Protein AF-A0A0L0HE75-F1 (afdb_monomer)

Nearest PDB structures (foldseek):
  8i79-assembly1_I  TM=6.780E-01  e=4.763E-01  Mus musculus
  7e8h-assembly1_C  TM=2.148E-01  e=7.868E+00  Homo sapiens

Structure (mmCIF, N/CA/C/O backbone):
data_AF-A0A0L0HE75-F1
#
_entry.id   AF-A0A0L0HE75-F1
#
loop_
_atom_site.group_PDB
_atom_site.id
_atom_site.type_symbol
_atom_site.label_atom_id
_atom_site.label_alt_id
_atom_site.label_comp_id
_atom_site.label_asym_id
_atom_site.label_entity_id
_atom_site.label_seq_id
_atom_site.pdbx_PDB_ins_code
_atom_site.Cartn_x
_atom_site.Cartn_y
_atom_site.Cartn_z
_atom_site.occupancy
_atom_site.B_iso_or_equiv
_atom_site.auth_seq_id
_atom_site.auth_comp_id
_atom_site.auth_asym_id
_atom_site.auth_atom_id
_atom_site.pdbx_PDB_model_num
ATOM 1 N N . MET A 1 1 ? -47.543 62.801 47.975 1.00 37.91 1 MET A N 1
ATOM 2 C CA . MET A 1 1 ? -48.261 61.656 47.379 1.00 37.91 1 MET A CA 1
ATOM 3 C C . MET A 1 1 ? -47.386 61.111 46.262 1.00 37.91 1 MET A C 1
ATOM 5 O O . MET A 1 1 ? -47.397 61.675 45.182 1.00 37.91 1 MET A O 1
ATOM 9 N N . ASN A 1 2 ? -46.570 60.094 46.552 1.00 33.78 2 ASN A N 1
ATOM 10 C CA . ASN A 1 2 ? -45.716 59.429 45.565 1.00 33.78 2 ASN A CA 1
ATOM 11 C C . ASN A 1 2 ? -46.239 58.004 45.386 1.00 33.78 2 ASN A C 1
ATOM 13 O O . ASN A 1 2 ? -46.179 57.213 46.325 1.00 33.78 2 ASN A O 1
ATOM 17 N N . GLY A 1 3 ? -46.791 57.711 44.209 1.00 35.56 3 GLY A N 1
ATOM 18 C CA . GLY A 1 3 ? -47.158 56.360 43.797 1.00 35.56 3 GLY A CA 1
ATOM 19 C C . GLY A 1 3 ? -45.949 55.675 43.169 1.00 35.56 3 GLY A C 1
ATOM 20 O O . GLY A 1 3 ? -45.408 56.169 42.184 1.00 35.56 3 GLY A O 1
ATOM 21 N N . GLN A 1 4 ? -45.514 54.566 43.762 1.00 37.31 4 GLN A N 1
ATOM 22 C CA . GLN A 1 4 ? -44.529 53.660 43.180 1.00 37.31 4 GLN A CA 1
ATOM 23 C C . GLN A 1 4 ? -45.245 52.679 42.245 1.00 37.31 4 GLN A C 1
ATOM 25 O O . GLN A 1 4 ? -46.175 51.985 42.651 1.00 37.31 4 GLN A O 1
ATOM 30 N N . THR A 1 5 ? -44.804 52.631 40.992 1.00 41.91 5 THR A N 1
ATOM 31 C CA . THR A 1 5 ? -45.139 51.601 40.007 1.00 41.91 5 THR A CA 1
ATOM 32 C C . THR A 1 5 ? -44.320 50.337 40.270 1.00 41.91 5 THR A C 1
ATOM 34 O O . THR A 1 5 ? -43.093 50.385 40.300 1.00 41.91 5 THR A O 1
ATOM 37 N N . ASN A 1 6 ? -45.015 49.210 40.444 1.00 40.53 6 ASN A N 1
ATOM 38 C CA . ASN A 1 6 ? -44.458 47.862 40.369 1.00 40.53 6 ASN A CA 1
ATOM 39 C C . ASN A 1 6 ? -44.261 47.484 38.893 1.00 40.53 6 ASN A C 1
ATOM 41 O O . ASN A 1 6 ? -45.249 47.377 38.169 1.00 40.53 6 ASN A O 1
ATOM 45 N N . GLU A 1 7 ? -43.027 47.214 38.473 1.00 43.31 7 GLU A N 1
ATOM 46 C CA . GLU A 1 7 ? -42.758 46.402 37.283 1.00 43.31 7 GLU A CA 1
ATOM 47 C C . GLU A 1 7 ? -42.247 45.032 37.719 1.00 43.31 7 GLU A C 1
ATOM 49 O O . GLU A 1 7 ? -41.251 44.891 38.432 1.00 43.31 7 GLU A O 1
ATOM 54 N N . ALA A 1 8 ? -43.003 44.024 37.306 1.00 40.91 8 ALA A N 1
ATOM 55 C CA . ALA A 1 8 ? -42.691 42.623 37.448 1.00 40.91 8 ALA A CA 1
ATOM 56 C C . ALA A 1 8 ? -41.906 42.127 36.219 1.00 40.91 8 ALA A C 1
ATOM 58 O O . ALA A 1 8 ? -42.111 42.596 35.106 1.00 40.91 8 ALA A O 1
ATOM 59 N N . GLU A 1 9 ? -41.087 41.100 36.462 1.00 37.41 9 GLU A N 1
ATOM 60 C CA . GLU A 1 9 ? -40.688 40.049 35.513 1.00 37.41 9 GLU A CA 1
ATOM 61 C C . GLU A 1 9 ? -39.736 40.379 34.346 1.00 37.41 9 GLU A C 1
ATOM 63 O O . GLU A 1 9 ? -40.122 40.852 33.283 1.00 37.41 9 GLU A O 1
ATOM 68 N N . LYS A 1 10 ? -38.513 39.841 34.440 1.00 34.06 10 LYS A N 1
ATOM 69 C CA . LYS A 1 10 ? -38.171 38.550 33.802 1.00 34.06 10 LYS A CA 1
ATOM 70 C C . LYS A 1 10 ? -36.769 38.107 34.224 1.00 34.06 10 LYS A C 1
ATOM 72 O O . LYS A 1 10 ? -35.775 38.732 33.867 1.00 34.06 10 LYS A O 1
ATOM 77 N N . LYS A 1 11 ? -36.677 36.998 34.966 1.00 40.28 11 LYS A N 1
ATOM 78 C CA . LYS A 1 11 ? -35.409 36.271 35.124 1.00 40.28 11 LYS A CA 1
ATOM 79 C C . LYS A 1 11 ? -35.091 35.550 33.804 1.00 40.28 11 LYS A C 1
ATOM 81 O O . LYS A 1 11 ? -36.002 34.943 33.236 1.00 40.28 11 LYS A O 1
ATOM 86 N N . PRO A 1 12 ? -33.840 35.589 33.316 1.00 40.75 12 PRO A N 1
ATOM 87 C CA . PRO A 1 12 ? -33.438 34.792 32.170 1.00 40.75 12 PRO A CA 1
ATOM 88 C C . PRO A 1 12 ? -33.564 33.309 32.524 1.00 40.75 12 PRO A C 1
ATOM 90 O O . PRO A 1 12 ? -33.062 32.864 33.553 1.00 40.75 12 PRO A O 1
ATOM 93 N N . GLN A 1 13 ? -34.283 32.570 31.680 1.00 41.78 13 GLN A N 1
ATOM 94 C CA . GLN A 1 13 ? -34.349 31.117 31.737 1.00 41.78 13 GLN A CA 1
ATOM 95 C C . GLN A 1 13 ? -32.937 30.547 31.610 1.00 41.78 13 GLN A C 1
ATOM 97 O O . GLN A 1 13 ? -32.222 30.854 30.655 1.00 41.78 13 GLN A O 1
ATOM 102 N N . ASP A 1 14 ? -32.574 29.699 32.568 1.00 39.34 14 ASP A N 1
ATOM 103 C CA . ASP A 1 14 ? -31.403 28.840 32.512 1.00 39.34 14 ASP A CA 1
ATOM 104 C C . ASP A 1 14 ? -31.400 28.059 31.192 1.00 39.34 14 ASP A C 1
ATOM 106 O O . ASP A 1 14 ? -32.162 27.106 30.993 1.00 39.34 14 ASP A O 1
ATOM 110 N N . MET A 1 15 ? -30.517 28.454 30.272 1.00 43.19 15 MET A N 1
ATOM 111 C CA . MET A 1 15 ? -30.086 27.585 29.188 1.00 43.19 15 MET A CA 1
ATOM 112 C C . MET A 1 15 ? -29.402 26.387 29.845 1.00 43.19 15 MET A C 1
ATOM 114 O O . MET A 1 15 ? -28.251 26.469 30.272 1.00 43.19 15 MET A O 1
ATOM 118 N N . LYS A 1 16 ? -30.132 25.271 29.960 1.00 40.62 16 LYS A N 1
ATOM 119 C CA . LYS A 1 16 ? -29.561 23.969 30.306 1.00 40.62 16 LYS A CA 1
ATOM 120 C C . LYS A 1 16 ? -28.381 23.719 29.373 1.00 40.62 16 LYS A C 1
ATOM 122 O O . LYS A 1 16 ? -28.572 23.432 28.193 1.00 40.62 16 LYS A O 1
ATOM 127 N N . ALA A 1 17 ? -27.171 23.818 29.913 1.00 43.97 17 ALA A N 1
ATOM 128 C CA . ALA A 1 17 ? -25.987 23.287 29.275 1.00 43.97 17 ALA A CA 1
ATOM 129 C C . ALA A 1 17 ? -26.241 21.793 29.049 1.00 43.97 17 ALA A C 1
ATOM 131 O O . ALA A 1 17 ? -26.274 21.008 29.997 1.00 43.97 17 ALA A O 1
ATOM 132 N N . THR A 1 18 ? -26.489 21.405 27.800 1.00 40.41 18 THR A N 1
ATOM 133 C CA . THR A 1 18 ? -26.444 20.009 27.378 1.00 40.41 18 THR A CA 1
ATOM 134 C C . THR A 1 18 ? -25.058 19.492 27.723 1.00 40.41 18 THR A C 1
ATOM 136 O O . THR A 1 18 ? -24.081 19.825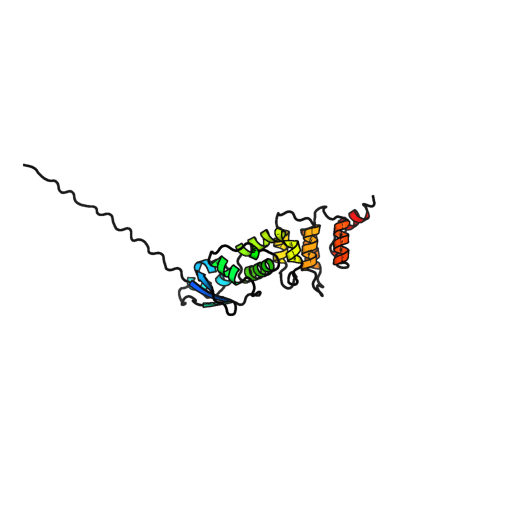 27.052 1.00 40.41 18 THR A O 1
ATOM 139 N N . SER A 1 19 ? -24.958 18.741 28.820 1.00 39.72 19 SER A N 1
ATOM 140 C CA . SER A 1 19 ? -23.730 18.051 29.190 1.00 39.72 19 SER A CA 1
ATOM 141 C C . SER A 1 19 ? -23.293 17.186 28.002 1.00 39.72 19 SER A C 1
ATOM 143 O O . SER A 1 19 ? -24.143 16.511 27.414 1.00 39.72 19 SER A O 1
ATOM 145 N N . PRO A 1 20 ? -22.010 17.210 27.602 1.00 49.81 20 PRO A N 1
ATOM 146 C CA . PRO A 1 20 ? -21.553 16.398 26.487 1.00 49.81 20 PRO A CA 1
ATOM 147 C C . PRO A 1 20 ? -21.804 14.923 26.808 1.00 49.81 20 PRO A C 1
ATOM 149 O O . PRO A 1 20 ? -21.412 14.434 27.869 1.00 49.81 20 PRO A O 1
ATOM 152 N N . VAL A 1 21 ? -22.487 14.227 25.895 1.00 54.19 21 VAL A N 1
ATOM 153 C CA . VAL A 1 21 ? -22.696 12.776 25.976 1.00 54.19 21 VAL A CA 1
ATOM 154 C C . VAL A 1 21 ? -21.324 12.110 26.153 1.00 54.19 21 VAL A C 1
ATOM 156 O O . VAL A 1 21 ? -20.411 12.427 25.384 1.00 54.19 21 VAL A O 1
ATOM 159 N N . PRO A 1 22 ? -21.137 11.216 27.142 1.00 61.09 22 PRO A N 1
ATOM 160 C CA . PRO A 1 22 ? -19.852 10.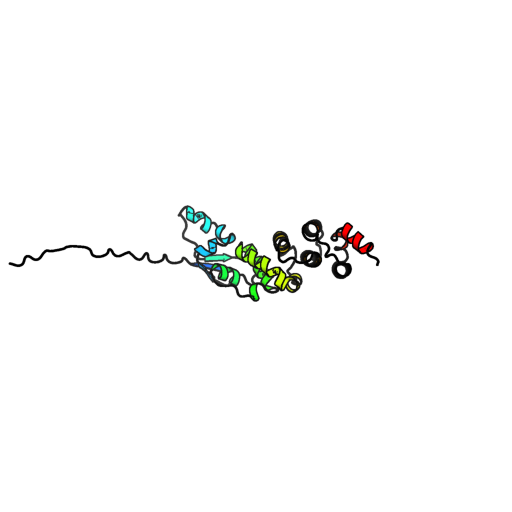569 27.369 1.00 61.09 22 PRO A CA 1
ATOM 161 C C . PRO A 1 22 ? -19.387 9.841 26.109 1.00 61.09 22 PRO A C 1
ATOM 163 O O . PRO A 1 22 ? -20.099 8.985 25.581 1.00 61.09 22 PRO A O 1
ATOM 166 N N . THR A 1 23 ? -18.186 10.163 25.627 1.00 74.06 23 THR A N 1
ATOM 167 C CA . THR A 1 23 ? -17.587 9.467 24.486 1.00 74.06 23 THR A CA 1
ATOM 168 C C . THR A 1 23 ? -17.416 7.996 24.837 1.00 74.06 23 THR A C 1
ATOM 170 O O . THR A 1 23 ? -16.566 7.631 25.650 1.00 74.06 23 THR A O 1
ATOM 173 N N . GLN A 1 24 ? -18.220 7.137 24.219 1.00 83.88 24 GLN A N 1
ATOM 174 C CA . GLN A 1 24 ? -18.099 5.704 24.413 1.00 83.88 24 GLN A CA 1
ATOM 175 C C . GLN A 1 24 ? -16.767 5.208 23.841 1.00 83.88 24 GLN A C 1
ATOM 177 O O . GLN A 1 24 ? -16.489 5.376 22.654 1.00 83.88 24 GLN A O 1
ATOM 182 N N . LEU A 1 25 ? -15.950 4.584 24.689 1.00 87.94 25 LEU A N 1
ATOM 183 C CA . LEU A 1 25 ? -14.676 3.983 24.300 1.00 87.94 25 LEU A CA 1
ATOM 184 C C . LEU A 1 25 ? -14.842 2.478 24.084 1.00 87.94 25 LEU A C 1
ATOM 186 O O . LEU A 1 25 ? -15.445 1.794 24.911 1.00 87.94 25 LEU A O 1
ATOM 190 N N . VAL A 1 26 ? -14.245 1.968 23.011 1.00 89.12 26 VAL A N 1
ATOM 191 C CA . VAL A 1 26 ? -14.129 0.536 22.718 1.00 89.12 26 VAL A CA 1
ATOM 192 C C . VAL A 1 26 ? -12.670 0.131 22.899 1.00 89.12 26 VAL A C 1
ATOM 194 O O . VAL A 1 26 ? -11.758 0.820 22.434 1.00 89.12 26 VAL A O 1
ATOM 197 N N . ARG A 1 27 ? -12.427 -0.973 23.603 1.00 90.31 27 ARG A N 1
ATOM 198 C CA . ARG A 1 27 ? -11.099 -1.572 23.729 1.00 90.31 27 ARG A CA 1
ATOM 199 C C . ARG A 1 27 ? -10.827 -2.421 22.489 1.00 90.31 27 ARG A C 1
ATOM 201 O O . ARG A 1 27 ? -11.529 -3.386 22.245 1.00 90.31 27 ARG A O 1
ATOM 208 N N . ILE A 1 28 ? -9.811 -2.072 21.717 1.00 91.56 28 ILE A N 1
ATOM 209 C CA . ILE A 1 28 ? -9.349 -2.845 20.565 1.00 91.56 28 ILE A CA 1
ATOM 210 C C . ILE A 1 28 ? -8.088 -3.599 20.974 1.00 91.56 28 ILE A C 1
ATOM 212 O O . ILE A 1 28 ? -7.154 -2.994 21.508 1.00 91.56 28 ILE A O 1
ATOM 216 N N . ARG A 1 29 ? -8.060 -4.910 20.740 1.00 90.06 29 ARG A N 1
ATOM 217 C CA . ARG A 1 29 ? -6.936 -5.794 21.054 1.00 90.06 29 ARG A CA 1
ATOM 218 C C . ARG A 1 29 ? -6.289 -6.344 19.782 1.00 90.06 29 ARG A C 1
ATOM 220 O O . ARG A 1 29 ? -6.678 -7.421 19.332 1.00 90.06 29 ARG A O 1
ATOM 227 N N . PRO A 1 30 ? -5.324 -5.628 19.173 1.00 89.75 30 PRO A N 1
ATOM 228 C CA . PRO A 1 30 ? -4.424 -6.237 18.206 1.00 89.75 30 PRO A CA 1
ATOM 229 C C . PRO A 1 30 ? -3.434 -7.151 18.937 1.00 89.75 30 PRO A C 1
ATOM 231 O O . PRO A 1 30 ? -2.563 -6.688 19.681 1.00 89.75 30 PRO A O 1
ATOM 234 N N . TYR A 1 31 ? -3.557 -8.460 18.718 1.00 85.50 31 TYR A N 1
ATOM 235 C CA . TYR A 1 31 ? -2.745 -9.479 19.394 1.00 85.50 31 TYR A CA 1
ATOM 236 C C . TYR A 1 31 ? -2.828 -9.359 20.935 1.00 85.50 31 TYR A C 1
ATOM 238 O O . TYR A 1 31 ? -3.905 -9.498 21.508 1.00 85.50 31 TYR A O 1
ATOM 246 N N . SER A 1 32 ? -1.707 -9.101 21.624 1.00 81.12 32 SER A N 1
ATOM 247 C CA . SER A 1 32 ? -1.613 -9.005 23.089 1.00 81.12 32 SER A CA 1
ATOM 248 C C . SER A 1 32 ? -1.720 -7.579 23.645 1.00 81.12 32 SER A C 1
ATOM 250 O O . SER A 1 32 ? -1.764 -7.398 24.863 1.00 81.12 32 SER A O 1
ATOM 252 N N . THR A 1 33 ? -1.767 -6.557 22.786 1.00 86.19 33 THR A N 1
ATOM 253 C CA . THR A 1 33 ? -1.810 -5.145 23.206 1.00 86.19 33 THR A CA 1
ATOM 254 C C . THR A 1 33 ? -3.243 -4.634 23.162 1.00 86.19 33 THR A C 1
ATOM 256 O O . THR A 1 33 ? -4.015 -5.062 22.315 1.00 86.19 33 THR A O 1
ATOM 259 N N . ALA A 1 34 ? -3.622 -3.715 24.054 1.00 87.75 34 ALA A N 1
ATOM 260 C CA . ALA A 1 34 ? -4.952 -3.112 24.060 1.00 87.75 34 ALA A CA 1
ATOM 261 C C . ALA A 1 34 ? -4.886 -1.590 23.909 1.00 87.75 34 ALA A C 1
ATOM 263 O O . ALA A 1 34 ? -4.163 -0.924 24.646 1.00 87.75 34 ALA A O 1
ATOM 264 N N . VAL A 1 35 ? -5.706 -1.044 23.014 1.00 90.50 35 VAL A N 1
ATOM 265 C CA . VAL A 1 35 ? -5.879 0.398 22.801 1.00 90.50 35 VAL A CA 1
ATOM 266 C C . VAL A 1 35 ? -7.343 0.752 23.007 1.00 90.50 35 VAL A C 1
ATOM 268 O O . VAL A 1 35 ? -8.226 -0.037 22.687 1.00 90.50 35 VAL A O 1
ATOM 271 N N . ARG A 1 36 ? -7.627 1.928 23.564 1.00 90.38 36 ARG A N 1
ATOM 272 C CA . ARG A 1 36 ? -8.997 2.445 23.658 1.00 90.38 36 ARG A CA 1
ATOM 273 C C . ARG A 1 36 ? -9.226 3.442 22.534 1.00 90.38 36 ARG A C 1
ATOM 275 O O . ARG A 1 36 ? -8.456 4.389 22.402 1.00 90.38 36 ARG A O 1
ATOM 282 N N . VAL A 1 37 ? -10.282 3.231 21.758 1.00 91.19 37 VAL A N 1
ATOM 283 C CA . VAL A 1 37 ? -10.650 4.089 20.629 1.00 91.19 37 VAL A CA 1
ATOM 284 C C . VAL A 1 37 ? -12.088 4.575 20.821 1.00 91.19 37 VAL A C 1
ATOM 286 O O . VAL A 1 37 ? -12.95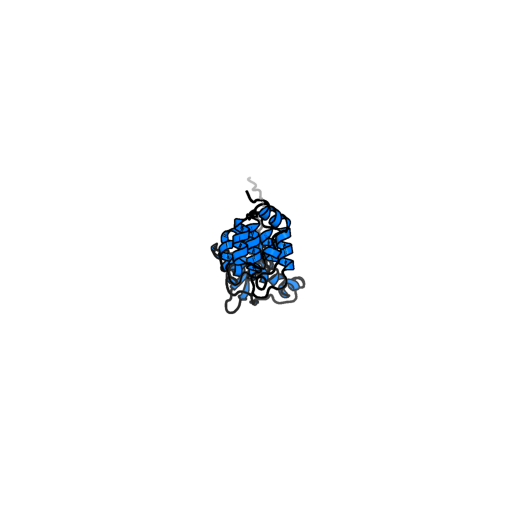4 3.774 21.186 1.00 91.19 37 VAL A O 1
ATOM 289 N N . PRO A 1 38 ? -12.380 5.870 20.608 1.00 89.88 38 PRO A N 1
ATOM 290 C CA . PRO A 1 38 ? -13.752 6.364 20.563 1.00 89.88 38 PRO A CA 1
ATOM 291 C C . PRO A 1 38 ? -14.591 5.605 19.531 1.00 89.88 38 PRO A C 1
ATOM 293 O O . PRO A 1 38 ? -14.205 5.530 18.365 1.00 89.88 38 PRO A O 1
ATOM 296 N N . ARG A 1 39 ? -15.761 5.091 19.932 1.00 86.75 39 ARG A N 1
ATOM 297 C CA . ARG A 1 39 ? -16.670 4.325 19.059 1.00 86.75 39 ARG A CA 1
ATOM 298 C C . ARG A 1 39 ? -16.986 5.077 17.768 1.00 86.75 39 ARG A C 1
ATOM 300 O O . ARG A 1 39 ? -16.808 4.522 16.693 1.00 86.75 39 ARG A O 1
ATOM 307 N N . LYS A 1 40 ? -17.336 6.362 17.882 1.00 86.44 40 LYS A N 1
ATOM 308 C CA . LYS A 1 40 ? -17.611 7.247 16.738 1.00 86.44 40 LYS A CA 1
ATOM 309 C C . LYS A 1 40 ? -16.458 7.299 15.733 1.00 86.44 40 LYS A C 1
ATOM 311 O O . LYS A 1 40 ? -16.676 7.424 14.537 1.00 86.44 40 LYS A O 1
ATOM 316 N N . ASN A 1 41 ? -15.216 7.205 16.198 1.00 91.12 41 ASN A N 1
ATOM 317 C CA . ASN A 1 41 ? -14.081 7.267 15.292 1.00 91.12 41 ASN A CA 1
ATOM 318 C C . ASN A 1 41 ? -13.811 5.929 14.596 1.00 91.12 41 ASN A C 1
ATOM 320 O O . ASN A 1 41 ? -13.251 5.928 13.503 1.00 91.12 41 ASN A O 1
ATOM 324 N N . LEU A 1 42 ? -14.212 4.805 15.199 1.00 89.88 42 LEU A N 1
ATOM 325 C CA . LEU A 1 42 ? -14.123 3.487 14.566 1.00 89.88 42 LEU A CA 1
ATOM 326 C C . LEU A 1 42 ? -15.025 3.395 13.328 1.00 89.88 42 LEU A C 1
ATOM 328 O O . LEU A 1 42 ? -14.690 2.672 12.401 1.00 89.88 42 LEU A O 1
ATOM 332 N N . GLU A 1 43 ? -16.094 4.191 13.245 1.00 87.00 43 GLU A N 1
ATOM 333 C CA . GLU A 1 43 ? -16.954 4.285 12.052 1.00 87.00 43 GLU A CA 1
ATOM 334 C C . GLU A 1 43 ? -16.211 4.794 10.803 1.00 87.00 43 GLU A C 1
ATOM 336 O O . GLU A 1 43 ? -16.672 4.593 9.683 1.00 87.00 43 GLU A O 1
ATOM 341 N N . ARG A 1 44 ? -15.039 5.421 10.963 1.00 89.56 44 ARG A N 1
ATOM 342 C CA . ARG A 1 44 ? -14.180 5.822 9.834 1.00 89.56 44 ARG A CA 1
ATOM 343 C C . ARG A 1 44 ? -13.486 4.634 9.163 1.00 89.56 44 ARG A C 1
ATOM 345 O O . ARG A 1 44 ? -12.950 4.774 8.074 1.00 89.56 44 ARG A O 1
ATOM 352 N N . SER A 1 45 ? -13.484 3.472 9.808 1.00 93.81 45 SER A N 1
ATOM 353 C CA . SER A 1 45 ? -12.913 2.233 9.294 1.00 93.81 45 SER A CA 1
ATOM 354 C C . SER A 1 45 ? -14.022 1.357 8.715 1.00 93.81 45 SER A C 1
ATOM 356 O O . SER A 1 45 ? -14.986 1.009 9.400 1.00 93.81 45 SER A O 1
ATOM 358 N N . GLY A 1 46 ? -13.884 0.969 7.446 1.00 91.56 46 GLY A N 1
ATOM 359 C CA . GLY A 1 46 ? -14.795 0.016 6.806 1.00 91.56 46 GLY A CA 1
ATOM 360 C C . GLY A 1 46 ? -14.859 -1.324 7.547 1.00 91.56 46 GLY A C 1
ATOM 361 O O . GLY A 1 46 ? -15.952 -1.852 7.744 1.00 91.56 46 GLY A O 1
ATOM 362 N N . TYR A 1 47 ? -13.724 -1.795 8.077 1.00 92.06 47 TYR A N 1
ATOM 363 C CA . TYR A 1 47 ? -13.638 -3.022 8.872 1.00 92.06 47 TYR A CA 1
ATOM 364 C C . TYR A 1 47 ? -14.546 -2.977 10.106 1.00 92.06 47 TYR A C 1
ATOM 366 O O . TYR A 1 47 ? -15.326 -3.900 10.341 1.00 92.06 47 TYR A O 1
ATOM 374 N N . PHE A 1 48 ? -14.475 -1.901 10.897 1.00 90.19 48 PHE A N 1
ATOM 375 C CA . PHE A 1 48 ? -15.306 -1.788 12.094 1.00 90.19 48 PHE A CA 1
ATOM 376 C C . PHE A 1 48 ? -16.766 -1.487 11.753 1.00 90.19 48 PHE A C 1
ATOM 378 O O . PHE A 1 48 ? -17.640 -2.018 12.424 1.00 90.19 48 PHE A O 1
ATOM 385 N N . ARG A 1 49 ? -17.058 -0.732 10.683 1.00 87.44 49 ARG A N 1
ATOM 386 C CA . ARG A 1 49 ? -18.444 -0.556 10.205 1.00 87.44 49 ARG A CA 1
ATOM 387 C C . ARG A 1 49 ? -19.107 -1.874 9.807 1.00 87.44 49 ARG A C 1
ATOM 389 O O . ARG A 1 49 ? -20.298 -2.039 10.042 1.00 87.44 49 ARG A O 1
ATOM 396 N N . ALA A 1 50 ? -18.348 -2.785 9.201 1.00 83.00 50 ALA A N 1
ATOM 397 C CA . ALA A 1 50 ? -18.843 -4.087 8.765 1.00 83.00 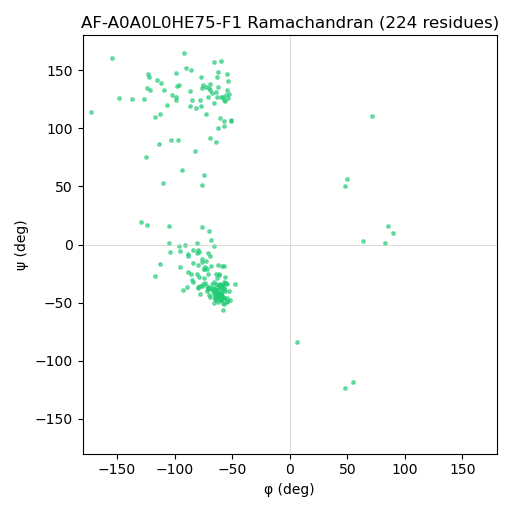50 ALA A CA 1
ATOM 398 C C . ALA A 1 50 ? -19.031 -5.089 9.918 1.00 83.00 50 ALA A C 1
ATOM 400 O O . ALA A 1 50 ? -19.700 -6.106 9.738 1.00 83.00 50 ALA A O 1
ATOM 401 N N . HIS A 1 51 ? -18.461 -4.828 11.101 1.00 81.19 51 HIS A N 1
ATOM 402 C CA . HIS A 1 51 ? -18.735 -5.641 12.285 1.00 81.19 51 HIS A CA 1
ATOM 403 C C . HIS A 1 51 ? -20.211 -5.508 12.673 1.00 81.19 51 HIS A C 1
ATOM 405 O O . HIS A 1 51 ? -20.731 -4.395 12.774 1.00 81.19 51 HIS A O 1
ATOM 411 N N . ALA A 1 52 ? -20.869 -6.653 12.895 1.00 55.00 52 ALA A N 1
ATOM 412 C CA . ALA A 1 52 ? -22.320 -6.775 13.071 1.00 55.00 52 ALA A CA 1
ATOM 413 C C . ALA A 1 52 ? -22.905 -5.753 14.061 1.00 55.00 52 ALA A C 1
ATOM 415 O O . ALA A 1 52 ? -23.972 -5.206 13.817 1.00 55.00 52 ALA A O 1
ATOM 416 N N . ASP A 1 53 ? -22.164 -5.392 15.105 1.00 58.88 53 ASP A N 1
ATOM 417 C CA . ASP A 1 53 ? -22.663 -4.544 16.190 1.00 58.88 53 ASP A CA 1
ATOM 418 C C . ASP A 1 53 ? -22.483 -3.035 15.928 1.00 58.88 53 ASP A C 1
ATOM 420 O O . ASP A 1 53 ? -22.972 -2.204 16.699 1.00 58.88 53 ASP A O 1
ATOM 424 N N . PHE A 1 54 ? -21.773 -2.642 14.864 1.00 61.41 54 PHE A N 1
ATOM 425 C CA . PHE A 1 54 ? -21.861 -1.288 14.296 1.00 61.41 54 PHE A CA 1
ATOM 426 C C . PHE A 1 54 ? -23.025 -1.183 13.305 1.00 61.41 54 PHE A C 1
ATOM 428 O O . PHE A 1 54 ? -23.639 -0.124 13.209 1.00 61.41 54 PHE A O 1
ATOM 435 N N . ALA A 1 55 ? -23.366 -2.282 12.627 1.00 51.88 55 ALA A N 1
ATOM 436 C CA . ALA A 1 55 ? -24.480 -2.346 11.686 1.00 51.88 55 ALA A CA 1
ATOM 437 C C . ALA A 1 55 ? -25.854 -2.506 12.378 1.00 51.88 55 ALA A C 1
ATOM 439 O O . ALA A 1 55 ? -26.826 -1.895 11.947 1.00 51.88 55 ALA A O 1
ATOM 440 N N . GLN A 1 56 ? -25.940 -3.277 13.470 1.00 48.00 56 GLN A N 1
ATOM 441 C CA . GLN A 1 56 ? -27.195 -3.654 14.144 1.00 48.00 56 GLN A CA 1
ATOM 442 C C . GLN A 1 56 ? -27.671 -2.669 15.221 1.00 48.00 56 GLN A C 1
ATOM 444 O O . GLN A 1 56 ? -28.807 -2.764 15.678 1.00 48.00 56 GLN A O 1
ATOM 449 N N . GLN A 1 57 ? -26.866 -1.678 15.619 1.00 52.00 57 GLN A N 1
ATOM 450 C CA . GLN A 1 57 ? -27.339 -0.651 16.560 1.00 52.00 57 GLN A CA 1
ATOM 451 C C . GLN A 1 57 ? -28.368 0.318 15.950 1.00 52.00 57 GLN A C 1
ATOM 453 O O . GLN A 1 57 ? -28.966 1.093 16.693 1.00 52.00 57 GLN A O 1
ATOM 458 N N . ALA A 1 58 ? -28.612 0.246 14.636 1.00 51.25 58 ALA A N 1
ATOM 459 C CA . ALA A 1 58 ? -29.774 0.872 14.012 1.00 51.25 58 ALA A CA 1
ATOM 460 C C . ALA A 1 58 ? -31.106 0.274 14.521 1.00 51.25 58 ALA A C 1
ATOM 462 O O . ALA A 1 58 ? -32.087 1.007 14.609 1.00 51.25 58 ALA A O 1
ATOM 463 N N . ASP A 1 59 ? -31.111 -1.001 14.936 1.00 47.84 59 ASP A N 1
ATOM 464 C CA . ASP A 1 59 ? -32.311 -1.751 15.346 1.00 47.84 59 ASP A CA 1
ATOM 465 C C . ASP A 1 59 ? -32.444 -1.942 16.875 1.00 47.84 59 ASP A C 1
ATOM 467 O O . ASP A 1 59 ? -33.413 -2.520 17.355 1.00 47.84 59 ASP A O 1
ATOM 471 N N . GLY A 1 60 ? -31.512 -1.405 17.675 1.00 51.19 60 GLY A N 1
ATOM 472 C CA . GLY A 1 60 ? -31.727 -1.146 19.109 1.00 51.19 60 GLY A CA 1
ATOM 473 C C . GLY A 1 60 ? -31.543 -2.297 20.116 1.00 51.19 60 GLY A C 1
ATOM 474 O O . GLY A 1 60 ? -31.708 -2.047 21.309 1.00 51.19 60 GLY A O 1
ATOM 475 N N . GLU A 1 61 ? -31.165 -3.517 19.716 1.00 51.19 61 GLU A N 1
ATOM 476 C CA . GLU A 1 61 ? -31.298 -4.690 20.611 1.00 51.19 61 GLU A CA 1
ATOM 477 C C . GLU A 1 61 ? -30.024 -5.238 21.290 1.00 51.19 61 GLU A C 1
ATOM 479 O O . GLU A 1 61 ? -30.145 -6.095 22.166 1.00 51.19 61 GLU A O 1
ATOM 484 N N . GLN A 1 62 ? -28.808 -4.758 20.992 1.00 53.50 62 GLN A N 1
ATOM 485 C CA . GLN A 1 62 ? -27.589 -5.330 21.602 1.00 53.50 62 GLN A CA 1
ATOM 486 C C . GLN A 1 62 ? -26.796 -4.379 22.515 1.00 53.50 62 GLN A C 1
ATOM 488 O O . GLN A 1 62 ? -26.640 -3.190 22.207 1.00 53.50 62 GLN A O 1
ATOM 493 N N . PRO A 1 63 ? -26.243 -4.890 23.643 1.00 58.22 63 PRO A N 1
ATOM 494 C CA . PRO A 1 63 ? -25.346 -4.119 24.488 1.00 58.22 63 PRO A CA 1
ATOM 495 C C . PRO A 1 63 ? -24.095 -3.752 23.683 1.00 58.22 63 PRO A C 1
ATOM 497 O O . PRO A 1 63 ? -23.525 -4.596 22.993 1.00 58.22 63 PRO A O 1
ATOM 500 N N . PRO A 1 64 ? -23.625 -2.502 23.765 1.00 66.31 64 PRO A N 1
ATOM 501 C CA . PRO A 1 64 ? -22.573 -2.058 22.877 1.00 66.31 64 PRO A CA 1
ATOM 502 C C . PRO A 1 64 ? -21.245 -2.739 23.216 1.00 66.31 64 PRO A C 1
ATOM 504 O O . PRO A 1 64 ? -20.844 -2.783 24.387 1.00 66.31 64 PRO A O 1
ATOM 507 N N . ILE A 1 65 ? -20.542 -3.223 22.184 1.00 69.31 65 ILE A N 1
ATOM 508 C CA . ILE A 1 65 ? -19.239 -3.870 22.347 1.00 69.31 65 ILE A CA 1
ATOM 509 C C . ILE A 1 65 ? -18.291 -2.958 23.128 1.00 69.31 65 ILE A C 1
ATOM 511 O O . ILE A 1 65 ? -18.022 -1.815 22.750 1.00 69.31 65 ILE A O 1
ATOM 515 N N . LYS A 1 66 ? -17.733 -3.508 24.208 1.00 80.75 66 LYS A N 1
ATOM 516 C CA . LYS A 1 66 ? -16.667 -2.873 24.990 1.00 80.75 66 LYS A CA 1
ATOM 517 C C . LYS A 1 66 ? -15.278 -3.341 24.572 1.00 80.75 66 LYS A C 1
ATOM 519 O O . LYS A 1 66 ? -14.310 -2.658 24.897 1.00 80.75 66 LYS A O 1
ATOM 524 N N . ASP A 1 67 ? -15.176 -4.480 23.887 1.00 86.38 67 ASP A N 1
ATOM 525 C CA . ASP A 1 67 ? -13.908 -5.125 23.565 1.00 86.38 67 ASP A CA 1
ATOM 526 C C . ASP A 1 67 ? -13.955 -5.885 22.222 1.00 86.38 67 ASP A C 1
ATOM 528 O O . ASP A 1 67 ? -14.833 -6.721 22.029 1.00 86.38 67 ASP A O 1
ATOM 532 N N . ILE A 1 68 ? -13.023 -5.596 21.309 1.00 88.12 68 ILE A N 1
ATOM 533 C CA . ILE A 1 68 ? -12.892 -6.227 19.985 1.00 88.12 68 ILE A CA 1
ATOM 534 C C . ILE A 1 68 ? -11.465 -6.745 19.823 1.00 88.12 68 ILE A C 1
ATOM 536 O O . ILE A 1 68 ? -10.504 -5.979 19.923 1.00 88.12 68 ILE A O 1
ATOM 540 N N . GLU A 1 69 ? -11.318 -8.029 19.509 1.00 89.88 69 GLU A N 1
ATOM 541 C CA . GLU A 1 69 ? -10.040 -8.598 19.080 1.00 89.88 69 GLU A CA 1
ATOM 542 C C . GLU A 1 69 ? -9.876 -8.432 17.566 1.00 89.88 69 GLU A C 1
ATOM 544 O O . GLU A 1 69 ? -10.781 -8.751 16.796 1.00 89.88 69 GLU A O 1
ATOM 549 N N . VAL A 1 70 ? -8.712 -7.944 17.136 1.00 90.62 70 VAL A N 1
ATOM 550 C CA . VAL A 1 70 ? -8.362 -7.817 15.715 1.00 90.62 70 VAL A CA 1
ATOM 551 C C . VAL A 1 70 ? -7.069 -8.568 15.427 1.00 90.62 70 VAL A C 1
ATOM 553 O O . VAL A 1 70 ? -6.162 -8.617 16.262 1.00 90.62 70 VAL A O 1
ATOM 556 N N . LYS A 1 71 ? -6.967 -9.137 14.222 1.00 91.75 71 LYS A N 1
ATOM 557 C CA . LYS A 1 71 ? -5.787 -9.886 13.761 1.00 91.75 71 LYS A CA 1
ATOM 558 C C . LYS A 1 71 ? -5.281 -9.291 12.447 1.00 91.75 71 LYS A C 1
ATOM 560 O O . LYS A 1 71 ? -5.541 -9.862 11.389 1.00 91.75 71 LYS A O 1
ATOM 565 N N . PRO A 1 72 ? -4.605 -8.130 12.506 1.00 91.50 72 PRO A N 1
ATOM 566 C CA . PRO A 1 72 ? -4.028 -7.518 11.321 1.00 91.50 72 PRO A CA 1
ATOM 567 C C . PRO A 1 72 ? -2.999 -8.443 10.653 1.00 91.50 72 PRO A C 1
ATOM 569 O O . PRO A 1 72 ? -2.436 -9.332 11.303 1.00 91.50 72 PRO A O 1
ATOM 572 N N . PRO A 1 73 ? -2.716 -8.237 9.359 1.00 89.31 73 PRO A N 1
ATOM 573 C CA . PRO A 1 73 ? -1.723 -9.014 8.623 1.00 89.31 73 PRO A CA 1
ATOM 574 C C . PRO A 1 73 ? -0.275 -8.616 8.960 1.00 89.31 73 PRO A C 1
ATOM 576 O O . PRO A 1 73 ? 0.659 -9.321 8.565 1.00 89.31 73 PRO A O 1
ATOM 579 N N . ASP A 1 74 ? -0.083 -7.483 9.642 1.00 87.81 74 ASP A N 1
ATOM 580 C CA . ASP A 1 74 ? 1.213 -6.966 10.064 1.00 87.81 74 ASP A CA 1
ATOM 581 C C . ASP A 1 74 ? 1.146 -6.442 11.505 1.00 87.81 74 ASP A C 1
ATOM 583 O O . ASP A 1 74 ? 0.318 -5.590 11.838 1.00 87.81 74 ASP A O 1
ATOM 587 N N . SER A 1 75 ? 2.021 -6.943 12.376 1.00 88.62 75 SER A N 1
ATOM 588 C CA . SER A 1 75 ? 2.075 -6.490 13.767 1.00 88.62 75 SER A CA 1
ATOM 589 C C . SER A 1 75 ? 2.716 -5.114 13.913 1.00 88.62 75 SER A C 1
ATOM 591 O O . SER A 1 75 ? 2.461 -4.414 14.898 1.00 88.62 75 SER A O 1
ATOM 593 N N . LEU A 1 76 ? 3.511 -4.690 12.931 1.00 89.69 76 LEU A N 1
ATOM 594 C CA . LEU A 1 76 ? 4.108 -3.368 12.917 1.00 89.69 76 LEU A CA 1
ATOM 595 C C . LEU A 1 76 ? 3.055 -2.323 12.548 1.00 89.69 76 LEU A C 1
ATOM 597 O O . LEU A 1 76 ? 2.261 -2.492 11.633 1.00 89.69 76 LEU A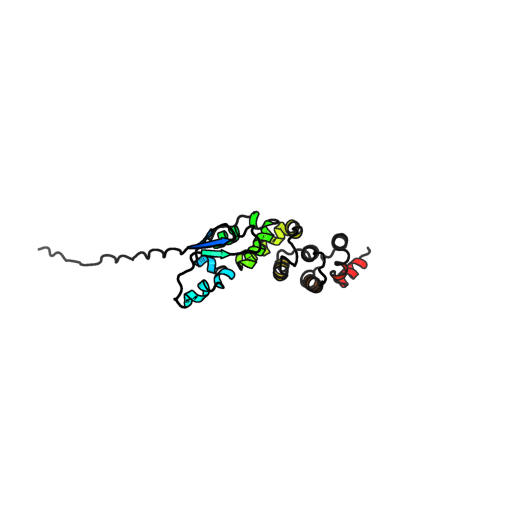 O 1
ATOM 601 N N . ARG A 1 77 ? 3.063 -1.198 13.261 1.00 93.31 77 ARG A N 1
ATOM 602 C CA . ARG A 1 77 ? 2.263 0.006 12.974 1.00 93.31 77 ARG A CA 1
ATOM 603 C C . ARG A 1 77 ? 0.731 -0.114 13.048 1.00 93.31 77 ARG A C 1
ATOM 605 O O . ARG A 1 77 ? 0.039 0.885 12.857 1.00 93.31 77 ARG A O 1
ATOM 612 N N . VAL A 1 78 ? 0.165 -1.269 13.419 1.00 94.75 78 VAL A N 1
ATOM 613 C CA . VAL A 1 78 ? -1.286 -1.369 13.702 1.00 94.75 78 VAL A CA 1
ATOM 614 C C . VAL A 1 78 ? -1.707 -0.384 14.797 1.00 94.75 78 VAL A C 1
ATOM 616 O O . VAL A 1 78 ? -2.763 0.240 14.707 1.00 94.75 78 VAL A O 1
ATOM 619 N N . LEU A 1 79 ? -0.866 -0.203 15.820 1.00 94.19 79 LEU A N 1
ATOM 620 C CA . LEU A 1 79 ? -1.147 0.726 16.912 1.00 94.19 79 LEU A CA 1
ATOM 621 C C . LEU A 1 79 ? -1.207 2.176 16.423 1.00 94.19 79 LEU A C 1
ATOM 623 O O . LEU A 1 79 ? -2.038 2.927 16.921 1.00 94.19 79 LEU A O 1
ATOM 627 N N . ASP A 1 80 ? -0.404 2.556 15.428 1.00 95.81 80 ASP A N 1
ATOM 628 C CA . ASP A 1 80 ? -0.458 3.895 14.832 1.00 95.81 80 ASP A CA 1
ATOM 629 C C . ASP A 1 80 ? -1.724 4.087 13.998 1.00 95.81 80 ASP A C 1
ATOM 631 O O . ASP A 1 80 ? -2.357 5.136 14.088 1.00 95.81 80 ASP A O 1
ATOM 635 N N . CYS A 1 81 ? -2.164 3.060 13.262 1.00 95.56 81 CYS A N 1
ATOM 636 C CA . CYS A 1 81 ? -3.450 3.094 12.557 1.00 95.56 81 CYS A CA 1
ATOM 637 C C . CYS A 1 81 ? -4.620 3.286 13.539 1.00 95.56 81 CYS A C 1
ATOM 639 O O . CYS A 1 81 ? -5.509 4.108 13.312 1.00 95.56 81 CYS A O 1
ATOM 641 N N . LEU A 1 82 ? -4.603 2.575 14.671 1.00 94.31 82 LEU A N 1
ATOM 642 C CA . LEU A 1 82 ? -5.611 2.727 15.725 1.00 94.31 82 LEU A CA 1
ATOM 643 C C . LEU A 1 82 ? -5.503 4.082 16.439 1.00 94.31 82 LEU A C 1
ATOM 645 O O . LEU A 1 82 ? -6.525 4.692 16.751 1.00 94.31 82 LEU A O 1
ATOM 649 N N . ALA A 1 83 ? -4.291 4.589 16.667 1.00 93.50 83 ALA A N 1
ATOM 650 C CA . ALA A 1 83 ? -4.073 5.919 17.228 1.00 93.50 83 ALA A CA 1
ATOM 651 C C . ALA A 1 83 ? -4.593 7.018 16.288 1.00 93.50 83 ALA A C 1
ATOM 653 O O . ALA A 1 83 ? -5.206 7.982 16.750 1.00 93.50 83 ALA A O 1
ATOM 654 N N . TYR A 1 84 ? -4.424 6.851 14.975 1.00 95.19 84 TYR A N 1
ATOM 655 C CA . TYR A 1 84 ? -4.995 7.748 13.975 1.00 95.19 84 TYR A CA 1
ATOM 656 C C . TYR A 1 84 ? -6.525 7.762 14.025 1.00 95.19 84 TYR A C 1
ATOM 658 O O . TYR A 1 84 ? -7.131 8.837 14.013 1.00 95.19 84 TYR A O 1
ATOM 666 N N . LEU A 1 85 ? -7.165 6.594 14.163 1.00 92.81 85 LEU A N 1
ATOM 667 C CA . LEU A 1 85 ? -8.607 6.534 14.413 1.00 92.81 85 LEU A CA 1
ATOM 668 C C . LEU A 1 85 ? -8.958 7.264 15.714 1.00 92.81 85 LEU A C 1
ATOM 670 O O . LEU A 1 85 ? -9.888 8.056 15.728 1.00 92.81 85 LEU A O 1
ATOM 674 N N . SER A 1 86 ? -8.172 7.141 16.781 1.00 90.62 86 SER A N 1
ATOM 675 C CA . SER A 1 86 ? -8.364 7.930 18.010 1.00 90.62 86 SER A CA 1
ATOM 676 C C . SER A 1 86 ? -8.137 9.447 17.859 1.00 90.62 86 SER A C 1
ATOM 678 O O . SER A 1 86 ? -8.344 10.183 18.820 1.00 90.62 86 SER A O 1
ATOM 680 N N . GLY A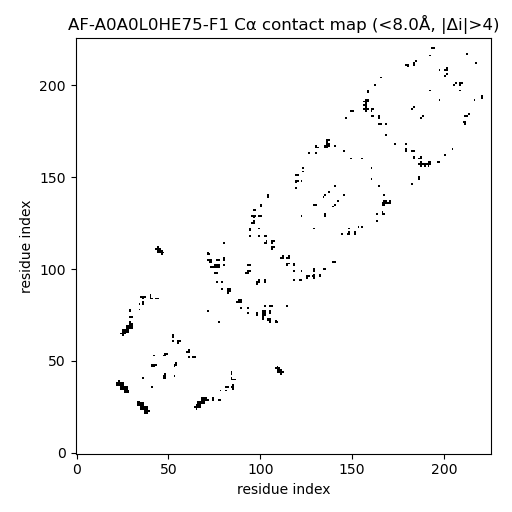 1 87 ? -7.773 9.940 16.670 1.00 89.75 87 GLY A N 1
ATOM 681 C CA . GLY A 1 87 ? -7.578 11.363 16.382 1.00 89.75 87 GLY A CA 1
ATOM 682 C C . GLY A 1 87 ? -6.155 11.862 16.639 1.00 89.75 87 GL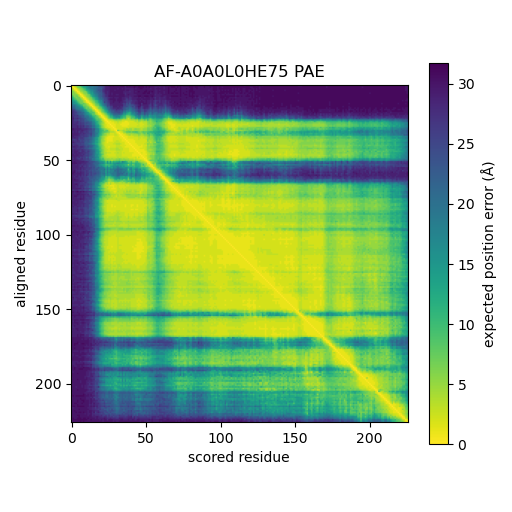Y A C 1
ATOM 683 O O . GLY A 1 87 ? -5.914 13.069 16.603 1.00 89.75 87 GLY A O 1
ATOM 684 N N . HIS A 1 88 ? -5.202 10.963 16.894 1.00 93.00 88 HIS A N 1
ATOM 685 C CA . HIS A 1 88 ? -3.800 11.339 17.032 1.00 93.00 88 HIS A CA 1
ATOM 686 C C . HIS A 1 88 ? -3.165 11.599 15.665 1.00 93.00 88 HIS A C 1
ATOM 688 O O . HIS A 1 88 ? -3.452 10.925 14.675 1.00 93.00 88 HIS A O 1
ATOM 694 N N . LYS A 1 89 ? -2.260 12.579 15.619 1.00 93.38 89 LYS A N 1
ATOM 695 C CA . LYS A 1 89 ? -1.435 12.817 14.434 1.00 93.38 89 LYS A CA 1
ATOM 696 C C . LYS A 1 89 ? -0.448 11.669 14.261 1.00 93.38 89 LYS A C 1
ATOM 698 O O . LYS A 1 89 ? 0.167 11.234 15.233 1.00 93.38 89 LYS A O 1
ATOM 703 N N . LEU A 1 90 ? -0.276 11.231 13.018 1.00 94.69 90 LEU A N 1
ATOM 704 C CA . LEU A 1 90 ? 0.726 10.231 12.686 1.00 94.69 90 LEU A CA 1
ATOM 705 C C . LEU A 1 90 ? 2.127 10.853 12.653 1.00 94.69 90 LEU A C 1
ATOM 707 O O . LEU A 1 90 ? 2.307 11.915 12.049 1.00 94.69 90 LEU A O 1
ATOM 711 N N . PRO A 1 91 ? 3.125 10.202 13.266 1.00 93.62 91 PRO A N 1
ATOM 712 C CA . PRO A 1 91 ? 4.525 10.555 13.074 1.00 93.62 91 PRO A CA 1
ATOM 713 C C . PRO A 1 91 ? 4.976 10.368 11.618 1.00 93.62 91 PRO A C 1
ATOM 715 O O . PRO A 1 91 ? 4.536 9.431 10.952 1.00 93.62 91 PRO A O 1
ATOM 718 N N . ALA A 1 92 ? 5.918 11.196 11.154 1.00 90.06 92 ALA A N 1
ATOM 719 C CA . ALA A 1 92 ? 6.455 11.128 9.788 1.00 90.06 92 ALA A CA 1
ATOM 720 C C . ALA A 1 92 ? 7.031 9.744 9.434 1.00 90.06 92 ALA A C 1
ATOM 722 O O . ALA A 1 92 ? 6.722 9.206 8.371 1.00 90.06 92 ALA A O 1
ATOM 723 N N . TYR A 1 93 ? 7.736 9.114 10.385 1.00 92.69 93 TYR A N 1
ATOM 724 C CA . TYR A 1 93 ? 8.373 7.805 10.200 1.00 92.69 93 TYR A CA 1
ATOM 725 C C . TYR A 1 93 ? 7.403 6.685 9.788 1.00 92.69 93 TYR A C 1
ATOM 727 O O . TYR A 1 93 ? 7.844 5.641 9.308 1.00 92.69 93 TYR A O 1
ATOM 735 N N . CYS A 1 94 ? 6.087 6.855 9.992 1.00 94.56 94 CYS A N 1
ATOM 736 C CA . CYS A 1 94 ? 5.080 5.869 9.591 1.00 94.56 94 CYS A CA 1
ATOM 737 C C . CYS A 1 94 ? 5.074 5.638 8.074 1.00 94.56 94 CYS A C 1
ATOM 739 O O . CYS A 1 94 ? 4.717 4.555 7.622 1.00 94.56 94 CYS A O 1
ATOM 741 N N . PHE A 1 95 ? 5.503 6.628 7.295 1.00 93.31 95 PHE A N 1
ATOM 742 C CA . PHE A 1 95 ? 5.465 6.605 5.836 1.00 93.31 95 PHE A CA 1
ATOM 743 C C . PHE A 1 95 ? 6.840 6.371 5.198 1.00 93.31 95 PHE A C 1
ATOM 745 O O . PHE A 1 95 ? 7.003 6.591 4.001 1.00 93.31 95 PHE A O 1
ATOM 752 N N . GLU A 1 96 ? 7.815 5.902 5.979 1.00 90.62 96 GLU A N 1
ATOM 753 C CA . GLU A 1 96 ? 9.198 5.693 5.546 1.00 90.62 96 GLU A CA 1
ATOM 754 C C . GLU A 1 96 ? 9.548 4.196 5.495 1.00 90.62 96 GLU A C 1
ATOM 756 O O . GLU A 1 96 ? 9.190 3.419 6.387 1.00 90.62 96 GLU A O 1
ATOM 761 N N . GLY A 1 97 ? 10.275 3.779 4.454 1.00 86.06 97 GLY A N 1
ATOM 762 C CA . GLY A 1 97 ? 10.862 2.439 4.331 1.00 86.06 97 GLY A CA 1
ATOM 763 C C . GLY A 1 97 ? 9.904 1.275 4.637 1.00 86.06 97 GLY A C 1
ATOM 764 O O . GLY A 1 97 ? 8.860 1.111 4.010 1.00 86.06 97 GLY A O 1
ATOM 765 N N . SER A 1 98 ? 10.270 0.419 5.598 1.00 87.81 98 SER A N 1
ATOM 766 C CA . SER A 1 98 ? 9.454 -0.739 6.001 1.00 87.81 98 SER A CA 1
ATOM 767 C C . SER A 1 98 ? 8.186 -0.374 6.779 1.00 87.81 98 SER A C 1
ATOM 769 O O . SER A 1 98 ? 7.236 -1.164 6.796 1.00 87.81 98 SER A O 1
ATOM 771 N N . ASN A 1 99 ? 8.128 0.813 7.386 1.00 93.69 99 ASN A N 1
ATOM 772 C CA . ASN A 1 99 ? 6.924 1.273 8.075 1.00 93.69 99 ASN A CA 1
ATOM 773 C C . ASN A 1 99 ? 5.817 1.585 7.073 1.00 93.69 99 ASN A C 1
ATOM 775 O O . ASN A 1 99 ? 4.671 1.228 7.333 1.00 93.69 99 ASN A O 1
ATOM 779 N N . TRP A 1 100 ? 6.169 2.140 5.907 1.00 94.81 100 TRP A N 1
ATOM 780 C CA . TRP A 1 100 ? 5.217 2.410 4.830 1.00 94.81 100 TRP A CA 1
ATOM 781 C C . TRP A 1 100 ? 4.440 1.150 4.432 1.00 94.81 100 TRP A C 1
ATOM 783 O O . TRP A 1 100 ? 3.213 1.162 4.363 1.00 94.81 100 TRP A O 1
ATOM 793 N N . MET A 1 101 ? 5.149 0.028 4.264 1.00 93.50 101 MET A N 1
ATOM 794 C CA . MET A 1 101 ? 4.545 -1.272 3.948 1.00 93.50 101 MET A CA 1
ATOM 795 C C . MET A 1 101 ? 3.552 -1.726 5.017 1.00 93.50 101 MET A C 1
ATOM 797 O O . MET A 1 101 ? 2.457 -2.194 4.706 1.00 93.50 101 MET A O 1
ATOM 801 N N . SER A 1 102 ? 3.949 -1.586 6.280 1.00 94.56 102 SER A N 1
ATOM 802 C CA . SER A 1 102 ? 3.135 -1.992 7.427 1.00 94.56 102 SER A CA 1
ATOM 803 C C . SER A 1 102 ? 1.885 -1.114 7.546 1.00 94.56 102 SER A C 1
ATOM 805 O O . SER A 1 102 ? 0.790 -1.618 7.793 1.00 94.56 102 SER A O 1
ATOM 807 N N . MET A 1 103 ? 2.034 0.194 7.305 1.00 96.81 103 MET A N 1
ATOM 808 C CA . MET A 1 103 ? 0.935 1.156 7.258 1.00 96.81 103 MET A CA 1
ATOM 809 C C . MET A 1 103 ? -0.047 0.834 6.137 1.00 96.81 103 MET A C 1
ATOM 811 O O . MET A 1 103 ? -1.237 0.744 6.416 1.00 96.81 103 MET A O 1
ATOM 815 N N . LEU A 1 104 ? 0.427 0.597 4.908 1.00 97.00 104 LEU A N 1
ATOM 816 C CA . LEU A 1 104 ? -0.439 0.252 3.779 1.00 97.00 104 LEU A CA 1
ATOM 817 C C . LEU A 1 104 ? -1.279 -0.992 4.093 1.00 97.00 104 LEU A C 1
ATOM 819 O O . LEU A 1 104 ? -2.499 -0.959 3.967 1.00 97.00 104 LEU A O 1
ATOM 823 N N . ARG A 1 105 ? -0.636 -2.076 4.544 1.00 95.69 105 ARG A N 1
ATOM 824 C CA . ARG A 1 105 ? -1.303 -3.364 4.801 1.00 95.69 105 ARG A CA 1
ATOM 825 C C . ARG A 1 105 ? -2.313 -3.284 5.941 1.00 95.69 105 ARG A C 1
ATOM 827 O O . ARG A 1 1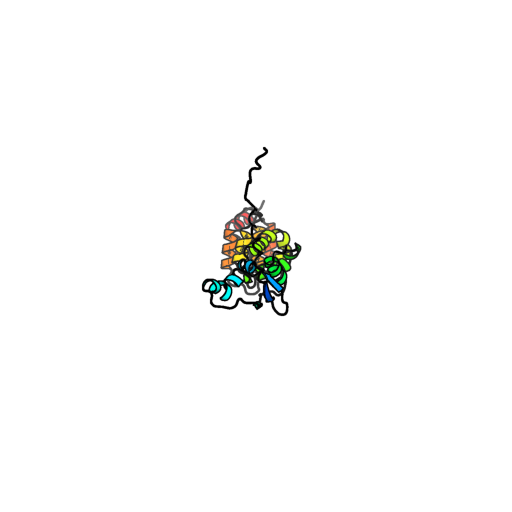05 ? -3.381 -3.883 5.861 1.00 95.69 105 ARG A O 1
ATOM 834 N N . ASN A 1 106 ? -1.986 -2.555 7.005 1.00 96.44 106 ASN A N 1
ATOM 835 C CA . ASN A 1 106 ? -2.898 -2.391 8.132 1.00 96.44 106 ASN A CA 1
ATOM 836 C C . ASN A 1 106 ? -4.025 -1.400 7.832 1.00 96.44 106 ASN A C 1
ATOM 838 O O . ASN A 1 106 ? -5.149 -1.633 8.271 1.00 96.44 106 ASN A O 1
ATOM 842 N N . ALA A 1 107 ? -3.761 -0.339 7.068 1.00 97.25 107 ALA A N 1
ATOM 843 C CA . ALA A 1 107 ? -4.794 0.577 6.594 1.00 97.25 107 ALA A CA 1
ATOM 844 C C . ALA A 1 107 ? -5.763 -0.116 5.628 1.00 97.25 107 ALA A C 1
ATOM 846 O O . ALA A 1 107 ? -6.960 0.135 5.720 1.00 97.25 107 ALA A O 1
ATOM 847 N N . ASP A 1 108 ? -5.272 -1.013 4.768 1.00 96.94 108 ASP A N 1
ATOM 848 C CA . ASP A 1 108 ? -6.103 -1.838 3.885 1.00 96.94 108 ASP A CA 1
ATOM 849 C C . ASP A 1 108 ? -6.961 -2.824 4.688 1.00 96.94 108 ASP A C 1
ATOM 851 O O . ASP A 1 108 ? -8.184 -2.826 4.572 1.00 96.94 108 ASP A O 1
ATOM 855 N N . TYR A 1 109 ? -6.346 -3.574 5.610 1.00 95.88 109 TYR A N 1
ATOM 856 C CA . TYR A 1 109 ? -7.063 -4.500 6.494 1.00 95.88 109 TYR A CA 1
ATOM 857 C C . TYR A 1 109 ? -8.156 -3.809 7.319 1.00 95.88 109 TYR A C 1
ATOM 859 O O . TYR A 1 109 ? -9.277 -4.308 7.420 1.00 95.88 109 TYR A O 1
ATOM 867 N N . LEU A 1 110 ? -7.837 -2.655 7.913 1.00 95.56 110 LEU A N 1
ATOM 868 C CA . LEU A 1 110 ? -8.792 -1.855 8.678 1.00 95.56 110 LEU A CA 1
ATOM 869 C C . LEU A 1 110 ? -9.716 -1.025 7.771 1.00 95.56 110 LEU A C 1
ATOM 871 O O . LEU A 1 110 ? -10.645 -0.403 8.282 1.00 95.56 110 LEU A O 1
ATOM 875 N N . GLN A 1 111 ? -9.498 -1.004 6.456 1.00 95.62 111 GLN A N 1
ATOM 876 C CA . GLN A 1 111 ? -10.242 -0.206 5.478 1.00 95.62 111 GLN A CA 1
ATOM 877 C C . GLN A 1 111 ? -10.355 1.273 5.894 1.00 95.62 111 GLN A C 1
ATOM 879 O O . GLN A 1 111 ? -11.456 1.798 6.080 1.00 95.62 111 GLN A O 1
ATOM 884 N N . ILE A 1 112 ? -9.210 1.919 6.130 1.00 96.62 112 ILE A N 1
ATOM 885 C CA . ILE A 1 112 ? -9.112 3.340 6.498 1.00 96.62 112 ILE A CA 1
ATOM 886 C C . ILE A 1 112 ? -8.664 4.131 5.262 1.00 96.62 112 ILE A C 1
ATOM 888 O O . ILE A 1 112 ? -7.465 4.309 5.023 1.00 96.62 112 ILE A O 1
ATOM 892 N N . ASP A 1 113 ? -9.630 4.601 4.475 1.00 95.69 113 ASP A N 1
ATOM 893 C CA . ASP A 1 113 ? -9.400 5.213 3.157 1.00 95.69 113 ASP A CA 1
ATOM 894 C C . ASP A 1 113 ? -8.482 6.443 3.207 1.00 95.69 113 ASP A C 1
ATOM 896 O O . ASP A 1 113 ? -7.660 6.651 2.305 1.00 95.69 113 ASP A O 1
ATOM 900 N N . GLU A 1 114 ? -8.566 7.254 4.267 1.00 95.69 114 GLU A N 1
ATOM 901 C CA . GLU A 1 114 ? -7.693 8.422 4.403 1.00 95.69 114 GLU A CA 1
ATOM 902 C C . GLU A 1 114 ? -6.231 8.005 4.599 1.00 95.69 114 GLU A C 1
ATOM 904 O O . GLU A 1 114 ? -5.336 8.614 4.014 1.00 95.69 114 GLU A O 1
ATOM 909 N N . LEU A 1 115 ? -5.974 6.933 5.359 1.00 96.88 115 LEU A N 1
ATOM 910 C CA . LEU A 1 115 ? -4.618 6.411 5.548 1.00 96.88 115 LEU A CA 1
ATOM 911 C C . LEU A 1 115 ? -4.074 5.751 4.289 1.00 96.88 115 LEU A C 1
ATOM 913 O O . LEU A 1 115 ? -2.898 5.939 3.978 1.00 96.88 115 LEU A O 1
ATOM 917 N N . LEU A 1 116 ? -4.914 5.032 3.543 1.00 96.81 116 LEU A N 1
ATOM 918 C CA . LEU A 1 116 ? -4.536 4.500 2.234 1.00 96.81 116 LEU A CA 1
ATOM 919 C C . LEU A 1 116 ? -4.125 5.631 1.291 1.00 96.81 116 LEU A C 1
ATOM 921 O O . LEU A 1 116 ? -3.057 5.574 0.686 1.00 96.81 116 LEU A O 1
ATOM 925 N N . THR A 1 117 ? -4.920 6.702 1.240 1.00 95.56 117 THR A N 1
ATOM 926 C CA . THR A 1 117 ? -4.617 7.892 0.435 1.00 95.56 117 THR A CA 1
ATOM 927 C C . THR A 1 117 ? -3.282 8.522 0.834 1.00 95.56 117 THR A C 1
ATOM 929 O O . THR A 1 117 ? -2.478 8.843 -0.041 1.00 95.56 117 THR A O 1
ATOM 932 N N . MET A 1 118 ? -3.007 8.649 2.137 1.00 95.44 118 MET A N 1
ATOM 933 C CA . MET A 1 118 ? -1.719 9.148 2.633 1.00 95.44 118 MET A CA 1
ATOM 934 C C . MET A 1 118 ? -0.553 8.232 2.238 1.00 95.44 118 MET A C 1
ATOM 936 O O . MET A 1 118 ? 0.474 8.736 1.790 1.00 95.44 118 MET A O 1
ATOM 940 N N . CYS A 1 119 ? -0.714 6.907 2.345 1.00 95.62 119 CYS A N 1
ATOM 941 C CA . CYS A 1 119 ? 0.307 5.945 1.919 1.00 95.62 119 CYS A CA 1
ATOM 942 C C . CYS A 1 119 ? 0.606 6.085 0.425 1.00 95.62 119 CYS A C 1
ATOM 944 O O . CYS A 1 119 ? 1.770 6.134 0.034 1.00 95.62 119 CYS A O 1
ATOM 946 N N . TYR A 1 120 ? -0.423 6.193 -0.416 1.00 95.19 120 TYR A N 1
ATOM 947 C CA . TYR A 1 120 ? -0.229 6.412 -1.847 1.00 95.19 120 TYR A CA 1
ATOM 948 C C . TYR A 1 120 ? 0.568 7.698 -2.073 1.00 95.19 120 TYR A C 1
ATOM 950 O O . TYR A 1 120 ? 1.660 7.651 -2.634 1.00 95.19 120 TYR A O 1
ATOM 958 N N . GLN A 1 121 ? 0.083 8.831 -1.561 1.00 93.25 121 GLN A N 1
ATOM 959 C CA . GLN A 1 121 ? 0.710 10.143 -1.757 1.00 93.25 121 GLN A CA 1
ATOM 960 C C . GLN A 1 121 ? 2.165 10.208 -1.275 1.00 93.25 121 GLN A C 1
ATOM 962 O O . GLN A 1 121 ? 2.966 10.924 -1.872 1.00 93.25 121 GLN A O 1
ATOM 967 N N . SER A 1 122 ? 2.522 9.466 -0.225 1.00 93.31 122 SER A N 1
ATOM 968 C CA . SER A 1 122 ? 3.883 9.451 0.311 1.00 93.31 122 SER A CA 1
ATOM 969 C C . SER A 1 122 ? 4.829 8.486 -0.407 1.00 93.31 122 SER A C 1
ATOM 971 O O . SER A 1 122 ? 6.038 8.605 -0.226 1.00 93.31 122 SER A O 1
ATOM 973 N N . PHE A 1 123 ? 4.319 7.529 -1.193 1.00 94.94 123 PHE A N 1
ATOM 974 C CA . PHE A 1 123 ? 5.123 6.444 -1.767 1.00 94.94 123 PHE A CA 1
ATOM 975 C C . PHE A 1 123 ? 6.331 6.966 -2.551 1.00 94.94 123 PHE A C 1
ATOM 977 O O . PHE A 1 123 ? 7.458 6.535 -2.322 1.00 94.94 123 PHE A O 1
ATOM 984 N N . TRP A 1 124 ? 6.109 7.940 -3.438 1.00 93.88 124 TRP A N 1
ATOM 985 C CA . TRP A 1 124 ? 7.147 8.474 -4.323 1.00 93.88 124 TRP A CA 1
ATOM 986 C C . TRP A 1 124 ? 8.239 9.276 -3.603 1.00 93.88 124 TRP A C 1
ATOM 988 O O . TRP A 1 124 ? 9.274 9.543 -4.207 1.00 93.88 124 TRP A O 1
ATOM 998 N N . ASN A 1 125 ? 8.074 9.600 -2.319 1.00 91.62 125 ASN A N 1
ATOM 999 C CA . ASN A 1 125 ? 9.138 10.230 -1.533 1.00 91.62 125 ASN A CA 1
ATOM 1000 C C . ASN A 1 125 ? 10.227 9.216 -1.144 1.00 91.62 125 ASN A C 1
ATOM 1002 O O . ASN A 1 125 ? 11.403 9.556 -1.115 1.00 91.62 125 ASN A O 1
ATOM 1006 N N . GLU A 1 126 ? 9.842 7.958 -0.908 1.00 88.88 126 GLU A N 1
ATOM 1007 C CA . GLU A 1 126 ? 10.706 6.900 -0.359 1.00 88.88 126 GLU A CA 1
ATOM 1008 C C . GLU A 1 126 ? 10.674 5.615 -1.206 1.00 88.88 126 GLU A C 1
ATOM 1010 O O . GLU A 1 126 ? 11.019 4.520 -0.741 1.00 88.88 126 GLU A O 1
ATOM 1015 N N . TRP A 1 127 ? 10.245 5.713 -2.470 1.00 92.81 127 TRP A N 1
ATOM 1016 C CA . TRP A 1 127 ? 9.949 4.546 -3.305 1.00 92.81 127 TRP A CA 1
ATOM 1017 C C . TRP A 1 127 ? 11.162 3.630 -3.474 1.00 92.81 127 TRP A C 1
ATOM 1019 O O . TRP A 1 127 ? 11.029 2.420 -3.339 1.00 92.81 127 TRP A O 1
ATOM 1029 N N . LYS A 1 128 ? 12.368 4.186 -3.664 1.00 92.31 128 LYS A N 1
ATOM 1030 C CA . LYS A 1 128 ? 13.610 3.405 -3.834 1.00 92.31 128 LYS A CA 1
ATOM 1031 C C . LYS A 1 128 ? 13.939 2.532 -2.626 1.00 92.31 128 LYS A C 1
ATOM 1033 O O . LYS A 1 128 ? 14.521 1.460 -2.788 1.00 92.31 128 LYS A O 1
ATOM 1038 N N . THR A 1 129 ? 13.604 3.002 -1.428 1.00 92.50 129 THR A N 1
ATOM 1039 C CA . THR A 1 129 ? 13.762 2.246 -0.182 1.00 92.50 129 THR A CA 1
ATOM 1040 C C . THR A 1 129 ? 12.638 1.221 -0.052 1.00 92.50 129 THR A C 1
ATOM 1042 O O . THR A 1 129 ? 12.879 0.063 0.283 1.00 92.50 129 THR A O 1
ATOM 1045 N N . THR A 1 130 ? 11.414 1.633 -0.380 1.00 92.56 130 THR A N 1
ATOM 1046 C CA . THR A 1 130 ? 10.196 0.823 -0.265 1.00 92.56 130 THR A CA 1
ATOM 1047 C C . THR A 1 130 ? 10.220 -0.402 -1.178 1.00 92.56 130 THR A C 1
ATOM 1049 O O . THR A 1 130 ? 9.984 -1.510 -0.701 1.00 92.56 130 THR A O 1
ATOM 1052 N N . ILE A 1 131 ? 10.576 -0.246 -2.459 1.00 92.44 131 ILE A N 1
ATOM 1053 C CA . ILE A 1 131 ? 10.568 -1.350 -3.435 1.00 92.44 131 ILE A CA 1
ATOM 1054 C C . ILE A 1 131 ? 11.630 -2.418 -3.166 1.00 92.44 131 ILE A C 1
ATOM 1056 O O . ILE A 1 131 ? 11.522 -3.532 -3.658 1.00 92.44 131 ILE A O 1
ATOM 1060 N N . LYS A 1 132 ? 12.657 -2.092 -2.374 1.00 90.50 132 LYS A N 1
ATOM 1061 C CA . LYS A 1 132 ? 13.699 -3.042 -1.960 1.00 90.50 132 LYS A CA 1
ATOM 1062 C C . LYS A 1 132 ? 13.295 -3.866 -0.740 1.00 90.50 132 LYS A C 1
ATOM 1064 O O . LYS A 1 132 ? 14.048 -4.738 -0.308 1.00 90.50 132 LYS A O 1
ATOM 1069 N N . ASN A 1 133 ? 12.141 -3.578 -0.142 1.00 90.00 133 ASN A N 1
ATOM 1070 C CA . ASN A 1 133 ? 11.634 -4.351 0.976 1.00 90.00 133 ASN A CA 1
ATOM 1071 C C . ASN A 1 133 ? 11.251 -5.769 0.496 1.00 90.00 133 ASN A C 1
ATOM 1073 O O . ASN A 1 133 ? 10.484 -5.884 -0.455 1.00 90.00 133 ASN A O 1
ATOM 1077 N N . PRO A 1 134 ? 11.684 -6.856 1.165 1.00 89.06 134 PRO A N 1
ATOM 1078 C CA . PRO A 1 134 ? 11.320 -8.231 0.780 1.00 89.06 134 PRO A CA 1
ATOM 1079 C C . PRO A 1 134 ? 9.809 -8.532 0.769 1.00 89.06 134 PRO A C 1
ATOM 1081 O O . PRO A 1 134 ? 9.358 -9.522 0.183 1.00 89.06 134 PRO A O 1
ATOM 1084 N N . SER A 1 135 ? 9.023 -7.700 1.453 1.00 89.12 135 SER A N 1
ATOM 1085 C CA . SER A 1 135 ? 7.562 -7.746 1.483 1.00 89.12 135 SER A CA 1
ATOM 1086 C C . SER A 1 135 ? 6.910 -6.879 0.402 1.00 89.12 135 SER A C 1
ATOM 1088 O O . SER A 1 135 ? 5.684 -6.854 0.336 1.00 89.12 135 SER A O 1
ATOM 1090 N N . PHE A 1 136 ? 7.666 -6.175 -0.442 1.00 91.38 136 PHE A N 1
ATOM 1091 C CA . PHE A 1 136 ? 7.137 -5.439 -1.590 1.00 91.38 136 PHE A CA 1
ATOM 1092 C C . PHE A 1 136 ? 6.939 -6.393 -2.775 1.00 91.38 136 PHE A C 1
ATOM 1094 O O . PHE A 1 136 ? 7.793 -6.518 -3.643 1.00 91.38 136 PHE A O 1
ATOM 1101 N N . LYS A 1 137 ? 5.831 -7.141 -2.772 1.00 88.62 137 LYS A N 1
ATOM 1102 C CA . LYS A 1 137 ? 5.533 -8.146 -3.802 1.00 88.62 137 LYS A CA 1
ATOM 1103 C C . LYS A 1 137 ? 4.037 -8.411 -3.951 1.00 88.62 137 LYS A C 1
ATOM 1105 O O . LYS A 1 137 ? 3.265 -8.173 -3.025 1.00 88.62 137 LYS A O 1
ATOM 1110 N N . HIS A 1 138 ? 3.633 -8.980 -5.081 1.00 85.94 138 HIS A N 1
ATOM 1111 C CA . HIS A 1 138 ? 2.228 -9.264 -5.408 1.00 85.94 138 HIS A CA 1
ATOM 1112 C C . HIS A 1 138 ? 1.467 -10.134 -4.387 1.00 85.94 138 HIS A C 1
ATOM 1114 O O . HIS A 1 138 ? 0.257 -9.993 -4.245 1.00 85.94 138 HIS A O 1
ATOM 1120 N N . THR A 1 139 ? 2.145 -11.010 -3.633 1.00 85.81 139 THR A N 1
ATOM 1121 C CA . THR A 1 139 ? 1.496 -11.840 -2.594 1.00 85.81 139 THR A CA 1
ATOM 1122 C C . THR A 1 139 ? 1.115 -11.062 -1.333 1.00 85.81 139 THR A C 1
ATOM 1124 O O . THR A 1 139 ? 0.350 -11.554 -0.511 1.00 85.81 139 THR A O 1
ATOM 1127 N N . THR A 1 140 ? 1.721 -9.896 -1.116 1.00 88.69 140 THR A N 1
ATOM 1128 C CA . THR A 1 140 ? 1.573 -9.082 0.103 1.00 88.69 140 THR A CA 1
ATOM 1129 C C . THR A 1 140 ? 0.947 -7.724 -0.177 1.00 88.69 140 THR A C 1
ATOM 1131 O O . THR A 1 140 ? 0.311 -7.171 0.717 1.00 88.69 140 THR A O 1
ATOM 1134 N N . ILE A 1 141 ? 1.113 -7.201 -1.394 1.00 91.06 141 ILE A N 1
ATOM 1135 C CA . ILE A 1 141 ? 0.463 -5.990 -1.888 1.00 91.06 141 ILE A CA 1
ATOM 1136 C C . ILE A 1 141 ? -0.429 -6.371 -3.075 1.00 91.06 141 ILE A C 1
ATOM 1138 O O . ILE A 1 141 ? 0.098 -6.669 -4.151 1.00 91.06 141 ILE A O 1
ATOM 1142 N N . PRO A 1 142 ? -1.759 -6.329 -2.918 1.00 90.56 142 PRO A N 1
ATOM 1143 C CA . PRO A 1 142 ? -2.692 -6.447 -4.032 1.00 90.56 142 PRO A CA 1
ATOM 1144 C C . PRO A 1 142 ? -2.436 -5.428 -5.154 1.00 90.56 142 PRO A C 1
ATOM 1146 O O . PRO A 1 142 ? -2.074 -4.278 -4.897 1.00 90.56 142 PRO A O 1
ATOM 1149 N N . ILE A 1 143 ? -2.701 -5.829 -6.403 1.00 89.56 143 ILE A N 1
ATOM 1150 C CA . ILE A 1 143 ? -2.466 -5.002 -7.602 1.00 89.56 143 ILE A CA 1
ATOM 1151 C C . ILE A 1 143 ? -3.167 -3.638 -7.551 1.00 89.56 143 ILE A C 1
ATOM 1153 O O . ILE A 1 143 ? -2.610 -2.648 -8.015 1.00 89.56 143 ILE A O 1
ATOM 1157 N N . ILE A 1 144 ? -4.338 -3.561 -6.913 1.00 92.38 144 ILE A N 1
ATOM 1158 C CA . ILE A 1 144 ? -5.118 -2.325 -6.797 1.00 92.38 144 ILE A CA 1
ATOM 1159 C C . ILE A 1 144 ? -4.331 -1.193 -6.123 1.00 92.38 144 ILE A C 1
ATOM 1161 O O . ILE A 1 144 ? -4.463 -0.035 -6.509 1.00 92.38 144 ILE A O 1
ATOM 1165 N N . HIS A 1 145 ? -3.468 -1.500 -5.148 1.00 94.69 145 HIS A N 1
ATOM 1166 C CA . HIS A 1 145 ? -2.632 -0.476 -4.521 1.00 94.69 145 HIS A CA 1
ATOM 1167 C C . HIS A 1 145 ? -1.532 0.001 -5.465 1.00 94.69 145 HIS A C 1
ATOM 1169 O O . HIS A 1 145 ? -1.209 1.185 -5.469 1.00 94.69 145 HIS A O 1
ATOM 1175 N N . ILE A 1 146 ? -0.979 -0.900 -6.281 1.00 92.88 146 ILE A N 1
ATOM 1176 C CA . ILE A 1 146 ? 0.024 -0.547 -7.287 1.00 92.88 146 ILE A CA 1
ATOM 1177 C C . ILE A 1 146 ? -0.590 0.377 -8.336 1.00 92.88 146 ILE A C 1
ATOM 1179 O O . ILE A 1 146 ? -0.021 1.430 -8.600 1.00 92.88 146 ILE A O 1
ATOM 1183 N N . GLU A 1 147 ? -1.781 0.065 -8.849 1.00 91.56 147 GLU A N 1
ATOM 1184 C CA . GLU A 1 147 ? -2.523 0.951 -9.761 1.00 91.56 147 GLU A CA 1
ATOM 1185 C C . GLU A 1 147 ? -2.708 2.348 -9.152 1.00 91.56 147 GLU A C 1
ATOM 1187 O O . GLU A 1 147 ? -2.319 3.352 -9.751 1.00 91.56 147 GLU A O 1
ATOM 1192 N N . LYS A 1 148 ? -3.186 2.420 -7.902 1.00 93.94 148 LYS A N 1
ATOM 1193 C CA . LYS A 1 148 ? -3.370 3.695 -7.189 1.00 93.94 148 LYS A CA 1
ATOM 1194 C C . LYS A 1 148 ? -2.077 4.489 -7.022 1.00 93.94 148 LYS A C 1
ATOM 1196 O O . LYS A 1 148 ? -2.127 5.714 -7.073 1.00 93.94 148 LYS A O 1
ATOM 1201 N N . ILE A 1 149 ? -0.943 3.820 -6.821 1.00 93.56 149 ILE A N 1
ATOM 1202 C CA . ILE A 1 149 ? 0.378 4.450 -6.694 1.00 93.56 149 ILE A CA 1
ATOM 1203 C C . ILE A 1 149 ? 0.881 4.982 -8.041 1.00 93.56 149 ILE A C 1
ATOM 1205 O O . ILE A 1 149 ? 1.461 6.070 -8.103 1.00 93.56 149 ILE A O 1
ATOM 1209 N N . LEU A 1 150 ? 0.660 4.229 -9.120 1.00 90.44 150 LEU A N 1
ATOM 1210 C CA . LEU A 1 150 ? 1.074 4.596 -10.477 1.00 90.44 150 LEU A CA 1
ATOM 1211 C C . LEU A 1 150 ? 0.246 5.753 -11.059 1.00 90.44 150 LEU A C 1
ATOM 1213 O O . LEU A 1 150 ? 0.758 6.498 -11.901 1.00 90.44 150 LEU A O 1
ATOM 1217 N N . ASP A 1 151 ? -0.990 5.926 -10.584 1.00 89.19 151 ASP A N 1
ATOM 1218 C CA . ASP A 1 151 ? -1.915 7.006 -10.963 1.00 89.19 151 ASP A CA 1
ATOM 1219 C C . ASP A 1 151 ? -1.646 8.349 -10.262 1.00 89.19 151 ASP A C 1
ATOM 1221 O O . ASP A 1 151 ? -2.295 9.361 -10.555 1.00 89.19 151 ASP A O 1
ATOM 1225 N N . ILE A 1 152 ? -0.695 8.404 -9.327 1.00 86.69 152 ILE A N 1
ATOM 1226 C CA . ILE A 1 152 ? -0.386 9.639 -8.602 1.00 86.69 152 ILE A CA 1
ATOM 1227 C C . ILE A 1 152 ? 0.273 10.649 -9.542 1.00 86.69 152 ILE A C 1
ATOM 1229 O O . ILE A 1 152 ? 1.249 10.365 -10.234 1.00 86.69 152 ILE A O 1
ATOM 1233 N N . LYS A 1 153 ? -0.222 11.890 -9.497 1.00 74.25 153 LYS A N 1
ATOM 1234 C CA . LYS A 1 153 ? 0.227 13.019 -10.331 1.00 74.25 153 LYS A CA 1
ATOM 1235 C C . LYS A 1 153 ? 1.623 13.565 -10.000 1.00 74.25 153 LYS A C 1
ATOM 1237 O O . LYS A 1 153 ? 1.989 14.624 -10.499 1.00 74.25 153 LYS A O 1
ATOM 1242 N N . THR A 1 154 ? 2.421 12.877 -9.189 1.00 70.38 154 THR A N 1
ATOM 1243 C CA . THR A 1 154 ? 3.810 13.261 -8.877 1.00 70.38 154 THR A CA 1
ATOM 1244 C C . THR A 1 154 ? 4.759 13.133 -10.081 1.00 70.38 154 THR A C 1
ATOM 1246 O O . THR A 1 154 ? 5.945 13.399 -9.941 1.00 70.38 154 THR A O 1
ATOM 1249 N N . ASN A 1 155 ? 4.239 12.787 -11.269 1.00 70.56 155 ASN A N 1
ATOM 1250 C CA . ASN A 1 155 ? 4.943 12.641 -12.548 1.00 70.56 155 ASN A CA 1
ATOM 1251 C C . ASN A 1 155 ? 6.246 11.814 -12.477 1.00 70.56 155 ASN A C 1
ATOM 1253 O O . ASN A 1 155 ? 7.272 12.265 -12.990 1.00 70.56 155 ASN A O 1
ATOM 1257 N N . PRO A 1 156 ? 6.233 10.605 -11.880 1.00 84.69 156 PRO A N 1
ATOM 1258 C CA . PRO A 1 156 ? 7.362 9.690 -12.015 1.00 84.69 156 PRO A CA 1
ATOM 1259 C C . PRO A 1 156 ? 7.528 9.288 -13.486 1.00 84.69 156 PRO A C 1
ATOM 1261 O O . PRO A 1 156 ? 6.540 9.120 -14.211 1.00 84.69 156 PRO A O 1
ATOM 1264 N N . SER A 1 157 ? 8.774 9.120 -13.921 1.00 85.69 157 SER A N 1
ATOM 1265 C CA . SER A 1 157 ? 9.093 8.696 -15.286 1.00 85.69 157 SER A CA 1
ATOM 1266 C C . SER A 1 157 ? 8.615 7.268 -15.563 1.00 85.69 157 SER A C 1
ATOM 1268 O O . SER A 1 157 ? 8.483 6.444 -14.652 1.00 85.69 157 SER A O 1
ATOM 1270 N N . SER A 1 158 ? 8.410 6.930 -16.837 1.00 83.25 158 SER A N 1
ATOM 1271 C CA . SER A 1 158 ? 8.057 5.563 -17.246 1.00 83.25 158 SER A CA 1
ATOM 1272 C C . SER A 1 158 ? 9.076 4.518 -16.783 1.00 83.25 158 SER A C 1
ATOM 1274 O O . SER A 1 158 ? 8.673 3.409 -16.436 1.00 83.25 158 SER A O 1
ATOM 1276 N N . ILE A 1 159 ? 10.369 4.860 -16.702 1.00 82.62 159 ILE A N 1
ATOM 1277 C CA . ILE A 1 159 ? 11.401 3.959 -16.157 1.00 82.62 159 ILE A CA 1
ATOM 1278 C C . ILE A 1 159 ? 11.167 3.689 -14.668 1.00 82.62 159 ILE A C 1
ATOM 1280 O O . ILE A 1 159 ? 11.240 2.539 -14.245 1.00 82.62 159 ILE A O 1
ATOM 1284 N N . GLU A 1 160 ? 10.893 4.722 -13.871 1.00 88.38 160 GLU A N 1
ATOM 1285 C CA . GLU A 1 160 ? 10.684 4.569 -12.425 1.00 88.38 160 GLU A CA 1
ATOM 1286 C C . GLU A 1 160 ? 9.427 3.751 -12.138 1.00 88.38 160 GLU A C 1
ATOM 1288 O O . GLU A 1 160 ? 9.453 2.830 -11.324 1.00 88.38 160 GLU A O 1
ATOM 1293 N N . LYS A 1 161 ? 8.341 4.016 -12.870 1.00 88.12 161 LYS A N 1
ATOM 1294 C CA . LYS A 1 161 ? 7.123 3.200 -12.813 1.00 88.12 161 LYS A CA 1
ATOM 1295 C C . LYS A 1 161 ? 7.402 1.743 -13.184 1.00 88.12 161 LYS A C 1
ATOM 1297 O O . LYS A 1 161 ? 6.951 0.841 -12.479 1.00 88.12 161 LYS A O 1
ATOM 1302 N N . ALA A 1 162 ? 8.163 1.507 -14.254 1.00 83.69 162 ALA A N 1
ATOM 1303 C CA . ALA A 1 162 ? 8.556 0.163 -14.662 1.00 83.69 162 ALA A CA 1
ATOM 1304 C C . ALA A 1 162 ? 9.383 -0.540 -13.581 1.00 83.69 162 ALA A C 1
ATOM 1306 O O . ALA A 1 162 ? 9.126 -1.705 -13.297 1.00 83.69 162 ALA A O 1
ATOM 1307 N N . GLU A 1 163 ? 10.320 0.155 -12.932 1.00 87.38 163 GLU A N 1
ATOM 1308 C CA . GLU A 1 163 ? 11.107 -0.403 -11.829 1.00 87.38 163 GLU A CA 1
ATOM 1309 C C . GLU A 1 163 ? 10.221 -0.824 -10.650 1.00 87.38 163 GLU A C 1
ATOM 1311 O O . GLU A 1 163 ? 10.375 -1.931 -10.138 1.00 87.38 163 GLU A O 1
ATOM 1316 N N . VAL A 1 164 ? 9.251 0.011 -10.262 1.00 91.31 164 VAL A N 1
ATOM 1317 C CA . VAL A 1 164 ? 8.280 -0.313 -9.205 1.00 91.31 164 VAL A CA 1
ATOM 1318 C C . VAL A 1 164 ? 7.474 -1.564 -9.558 1.00 91.31 164 VAL A C 1
ATOM 1320 O O . VAL A 1 164 ? 7.355 -2.474 -8.739 1.00 91.31 164 VAL A O 1
ATOM 1323 N N . MET A 1 165 ? 6.940 -1.637 -10.779 1.00 87.75 165 MET A N 1
ATOM 1324 C CA . MET A 1 165 ? 6.151 -2.787 -11.231 1.00 87.75 165 MET A CA 1
ATOM 1325 C C . MET A 1 165 ? 6.981 -4.068 -11.303 1.00 87.75 165 MET A C 1
ATOM 1327 O O . MET A 1 165 ? 6.507 -5.126 -10.896 1.00 87.75 165 MET A O 1
ATOM 1331 N N . LEU A 1 166 ? 8.217 -3.966 -11.793 1.00 84.06 166 LEU A N 1
ATOM 1332 C CA . LEU A 1 166 ? 9.147 -5.085 -11.890 1.00 84.06 166 LEU A CA 1
ATOM 1333 C C . LEU A 1 166 ? 9.525 -5.612 -10.512 1.00 84.06 166 LEU A C 1
ATOM 1335 O O . LEU A 1 166 ? 9.450 -6.817 -10.315 1.00 84.06 166 LEU A O 1
ATOM 1339 N N . GLU A 1 167 ? 9.867 -4.751 -9.550 1.00 88.38 167 GLU A N 1
ATOM 1340 C CA . GLU A 1 167 ? 10.172 -5.203 -8.187 1.00 88.38 167 GLU A CA 1
ATOM 1341 C C . GLU A 1 167 ? 8.954 -5.830 -7.501 1.00 88.38 167 GLU A C 1
ATOM 1343 O O . GLU A 1 167 ? 9.064 -6.907 -6.921 1.00 88.38 167 GLU A O 1
ATOM 1348 N N . TRP A 1 168 ? 7.766 -5.233 -7.637 1.00 89.94 168 TRP A N 1
ATOM 1349 C CA . TRP A 1 168 ? 6.526 -5.811 -7.101 1.00 89.94 168 TRP A CA 1
ATOM 1350 C C . TRP A 1 168 ? 6.224 -7.204 -7.687 1.00 89.94 168 TRP A C 1
ATOM 1352 O O . TRP A 1 168 ? 5.709 -8.106 -7.014 1.00 89.94 168 TRP A O 1
ATOM 1362 N N . ALA A 1 169 ? 6.569 -7.392 -8.956 1.00 81.38 169 ALA A N 1
ATOM 1363 C CA . ALA A 1 169 ? 6.429 -8.645 -9.675 1.00 81.38 169 ALA A CA 1
ATOM 1364 C C . ALA A 1 169 ? 7.539 -9.667 -9.396 1.00 81.38 169 ALA A C 1
ATOM 1366 O O . ALA A 1 169 ? 7.350 -10.847 -9.697 1.00 81.38 169 ALA A O 1
ATOM 1367 N N . ASN A 1 170 ? 8.682 -9.241 -8.848 1.00 74.19 170 ASN A N 1
ATOM 1368 C CA . ASN A 1 170 ? 9.930 -10.006 -8.763 1.00 74.19 170 ASN A CA 1
ATOM 1369 C C . ASN A 1 170 ? 9.910 -11.085 -7.665 1.00 74.19 170 ASN A C 1
ATOM 1371 O O . ASN A 1 170 ? 10.789 -11.178 -6.808 1.00 74.19 170 ASN A O 1
ATOM 1375 N N . ALA A 1 171 ? 8.879 -11.921 -7.673 1.00 60.69 171 ALA A N 1
ATOM 1376 C CA . ALA A 1 171 ? 8.789 -13.095 -6.833 1.00 60.69 171 ALA A CA 1
ATOM 1377 C C . ALA A 1 171 ? 9.252 -14.332 -7.617 1.00 60.69 171 ALA A C 1
ATOM 1379 O O . ALA A 1 171 ? 8.828 -14.530 -8.763 1.00 60.69 171 ALA A O 1
ATOM 1380 N N . PRO A 1 172 ? 10.045 -15.227 -7.001 1.00 52.81 172 PRO A N 1
ATOM 1381 C CA . PRO A 1 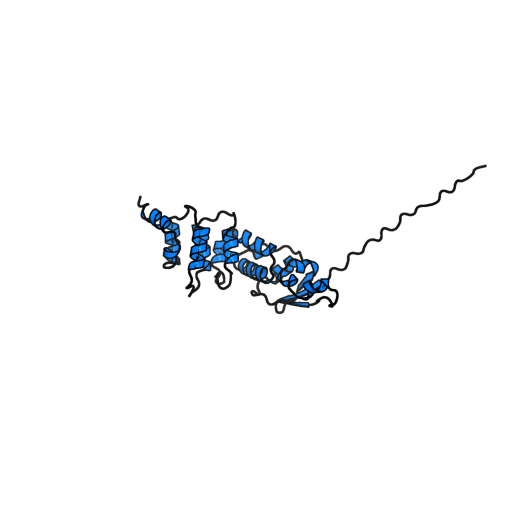172 ? 10.302 -16.530 -7.591 1.00 52.81 172 PRO A CA 1
ATOM 1382 C C . PRO A 1 172 ? 8.953 -17.222 -7.826 1.00 52.81 172 PRO A C 1
ATOM 1384 O O . PRO A 1 172 ? 8.172 -17.388 -6.888 1.00 52.81 172 PRO A O 1
ATOM 1387 N N . ASN A 1 173 ? 8.691 -17.615 -9.077 1.00 50.94 173 ASN A N 1
ATOM 1388 C CA . ASN A 1 173 ? 7.457 -18.252 -9.567 1.00 50.94 173 ASN A CA 1
ATOM 1389 C C . ASN A 1 173 ? 6.289 -17.338 -9.986 1.00 50.94 173 ASN A C 1
ATOM 1391 O O . ASN A 1 173 ? 5.187 -17.859 -10.173 1.00 50.94 173 ASN A O 1
ATOM 1395 N N . PHE A 1 174 ? 6.482 -16.033 -10.208 1.00 57.38 174 PHE A N 1
ATOM 1396 C CA . PHE A 1 174 ? 5.448 -15.238 -10.884 1.00 57.38 174 PHE A CA 1
ATOM 1397 C C . PHE A 1 174 ? 5.342 -15.652 -12.364 1.00 57.38 174 PHE A C 1
ATOM 1399 O O . PHE A 1 174 ? 6.109 -15.207 -13.215 1.00 57.38 174 PHE A O 1
ATOM 1406 N N . ARG A 1 175 ? 4.448 -16.607 -12.650 1.00 54.50 175 ARG A N 1
ATOM 1407 C CA . ARG A 1 175 ? 4.259 -17.200 -13.987 1.00 54.50 175 ARG A CA 1
ATOM 1408 C C . ARG A 1 175 ? 3.299 -16.405 -14.869 1.00 54.50 175 ARG A C 1
ATOM 1410 O O . ARG A 1 175 ? 3.401 -16.504 -16.086 1.00 54.50 175 ARG A O 1
ATOM 1417 N N . ASP A 1 176 ? 2.383 -15.652 -14.267 1.00 64.56 176 ASP A N 1
ATOM 1418 C CA . ASP A 1 176 ? 1.366 -14.889 -14.988 1.00 64.56 176 ASP A CA 1
ATOM 1419 C C . ASP A 1 176 ? 1.808 -13.435 -15.158 1.00 64.56 176 ASP A C 1
ATOM 1421 O O . ASP A 1 176 ? 1.566 -12.597 -14.299 1.00 64.56 176 ASP A O 1
ATOM 1425 N N . GLN A 1 177 ? 2.507 -13.144 -16.253 1.00 65.38 177 GLN A N 1
ATOM 1426 C CA . GLN A 1 177 ? 3.042 -11.806 -16.519 1.00 65.38 177 GLN A CA 1
ATOM 1427 C C . GLN A 1 177 ? 1.995 -10.826 -17.084 1.00 65.38 177 GLN A C 1
ATOM 1429 O O . GLN A 1 177 ? 2.269 -9.626 -17.167 1.00 65.38 177 GLN A O 1
ATOM 1434 N N . GLU A 1 178 ? 0.787 -11.297 -17.416 1.00 69.06 178 GLU A N 1
ATOM 1435 C CA . GLU A 1 178 ? -0.252 -10.502 -18.083 1.00 69.06 178 GLU A CA 1
ATOM 1436 C C . GLU A 1 178 ? -0.668 -9.244 -17.297 1.00 69.06 178 GLU A C 1
ATOM 1438 O O . GLU A 1 178 ? -0.725 -8.158 -17.891 1.00 69.06 178 GLU A O 1
ATOM 1443 N N . PRO A 1 179 ? -0.877 -9.302 -15.964 1.00 73.19 179 PRO A N 1
ATOM 1444 C CA . PRO A 1 179 ? -1.208 -8.109 -15.192 1.00 73.19 179 PRO A CA 1
ATOM 1445 C C . PRO A 1 179 ? -0.102 -7.048 -15.240 1.00 73.19 179 PRO A C 1
ATOM 1447 O O . PRO A 1 179 ? -0.399 -5.857 -15.301 1.00 73.19 179 PRO A O 1
ATOM 1450 N N . ILE A 1 180 ? 1.172 -7.455 -15.280 1.00 71.88 180 ILE A N 1
ATOM 1451 C CA . ILE A 1 180 ? 2.305 -6.522 -15.354 1.00 71.88 180 ILE A CA 1
ATOM 1452 C C . ILE A 1 180 ? 2.347 -5.843 -16.721 1.00 71.88 180 ILE A C 1
ATOM 1454 O O . ILE A 1 180 ? 2.529 -4.628 -16.788 1.00 71.88 180 ILE A O 1
ATOM 1458 N N . TYR A 1 181 ? 2.145 -6.590 -17.812 1.00 67.75 181 TYR A N 1
ATOM 1459 C CA . TYR A 1 181 ? 2.102 -6.000 -19.153 1.00 67.75 181 TYR A CA 1
ATOM 1460 C C . TYR A 1 181 ? 1.002 -4.960 -19.276 1.00 67.75 181 TYR A C 1
ATOM 1462 O O . TYR A 1 181 ? 1.225 -3.889 -19.843 1.00 67.75 181 TYR A O 1
ATOM 1470 N N . LYS A 1 182 ? -0.180 -5.261 -18.728 1.00 75.38 182 LYS A N 1
ATOM 1471 C CA . LYS A 1 182 ? -1.303 -4.328 -18.726 1.00 75.38 182 LYS A CA 1
ATOM 1472 C C . LYS A 1 182 ? -0.942 -3.041 -17.986 1.00 75.38 182 LYS A C 1
ATOM 1474 O O . LYS A 1 182 ? -1.166 -1.960 -18.525 1.00 75.38 182 LYS A O 1
ATOM 1479 N N . LEU A 1 183 ? -0.334 -3.144 -16.804 1.00 78.19 183 LEU A N 1
ATOM 1480 C CA . LEU A 1 183 ? 0.099 -1.968 -16.050 1.00 78.19 183 LEU A CA 1
ATOM 1481 C C . LEU A 1 183 ? 1.154 -1.153 -16.809 1.00 78.19 183 LEU A C 1
ATOM 1483 O O . LEU A 1 183 ? 1.036 0.066 -16.908 1.00 78.19 183 LEU A O 1
ATOM 1487 N N . VAL A 1 184 ? 2.150 -1.803 -17.411 1.00 73.75 184 VAL A N 1
ATOM 1488 C CA . VAL A 1 184 ? 3.200 -1.097 -18.159 1.00 73.75 184 VAL A CA 1
ATOM 1489 C C . VAL A 1 184 ? 2.617 -0.366 -19.360 1.00 73.75 184 VAL A C 1
ATOM 1491 O O . VAL A 1 184 ? 2.903 0.814 -19.548 1.00 73.75 184 VAL A O 1
ATOM 1494 N N . ARG A 1 185 ? 1.741 -1.010 -20.136 1.00 72.12 185 ARG A N 1
ATOM 1495 C CA . ARG A 1 185 ? 1.067 -0.354 -21.266 1.00 72.12 185 ARG A CA 1
ATOM 1496 C C . ARG A 1 185 ? 0.214 0.835 -20.832 1.00 72.12 185 ARG A C 1
ATOM 1498 O O . ARG A 1 185 ? 0.156 1.818 -21.558 1.00 72.12 185 ARG A O 1
ATOM 1505 N N . ASN A 1 186 ? -0.424 0.753 -19.667 1.00 79.62 186 ASN A N 1
ATOM 1506 C CA . ASN A 1 186 ? -1.296 1.814 -19.171 1.00 79.62 186 ASN A CA 1
ATOM 1507 C C . ASN A 1 186 ? -0.523 2.999 -18.581 1.00 79.62 186 ASN A C 1
ATOM 1509 O O . ASN A 1 186 ? -0.963 4.139 -18.716 1.00 79.62 186 ASN A O 1
ATOM 1513 N N . HIS A 1 187 ? 0.605 2.746 -17.913 1.00 81.25 187 HIS A N 1
ATOM 1514 C CA . HIS A 1 187 ? 1.268 3.761 -17.090 1.00 81.25 187 HIS A CA 1
ATOM 1515 C C . HIS A 1 187 ? 2.635 4.222 -17.617 1.00 81.25 187 HIS A C 1
ATOM 1517 O O . HIS A 1 187 ? 3.098 5.283 -17.183 1.00 81.25 187 HIS A O 1
ATOM 1523 N N . CYS A 1 188 ? 3.267 3.476 -18.533 1.00 77.12 188 CYS A N 1
ATOM 1524 C CA . CYS A 1 188 ? 4.597 3.758 -19.090 1.00 77.12 188 CYS A CA 1
ATOM 1525 C C . CYS A 1 188 ? 4.544 4.196 -20.565 1.00 77.12 188 CYS A C 1
ATOM 1527 O O . CYS A 1 188 ? 5.206 3.612 -21.427 1.00 77.12 188 CYS A O 1
ATOM 1529 N N . THR A 1 189 ? 3.726 5.205 -20.861 1.00 70.69 189 THR A N 1
ATOM 1530 C CA . THR A 1 189 ? 3.424 5.660 -22.229 1.00 70.69 189 THR A CA 1
ATOM 1531 C C . THR A 1 189 ? 4.269 6.846 -22.698 1.00 70.69 189 THR A C 1
ATOM 1533 O O . THR A 1 189 ? 4.061 7.341 -23.804 1.00 70.69 189 THR A O 1
ATOM 1536 N N . ASP A 1 190 ? 5.165 7.370 -21.860 1.00 67.31 190 ASP A N 1
ATOM 1537 C CA . ASP A 1 190 ? 5.963 8.550 -22.199 1.00 67.31 190 ASP A CA 1
ATOM 1538 C C . ASP A 1 190 ? 7.312 8.182 -22.855 1.00 67.31 190 ASP A C 1
ATOM 1540 O O . ASP A 1 190 ? 7.789 7.048 -22.801 1.00 67.31 190 ASP A O 1
ATOM 1544 N N . ALA A 1 191 ? 7.958 9.168 -23.482 1.00 60.88 191 ALA A N 1
ATOM 1545 C CA . ALA A 1 191 ? 9.229 8.993 -24.189 1.00 60.88 191 ALA A CA 1
ATOM 1546 C C . ALA A 1 191 ? 10.463 8.871 -23.262 1.00 60.88 191 ALA A C 1
ATOM 1548 O O . ALA A 1 191 ? 11.594 9.017 -23.730 1.00 60.88 191 ALA A O 1
ATOM 1549 N N . THR A 1 192 ? 10.293 8.634 -21.954 1.00 66.56 192 THR A N 1
ATOM 1550 C CA . THR A 1 192 ? 11.419 8.555 -21.002 1.00 66.56 192 THR A CA 1
ATOM 1551 C C . THR A 1 192 ? 12.136 7.207 -21.006 1.00 66.56 192 THR A C 1
ATOM 1553 O O . THR A 1 192 ? 13.119 7.036 -20.288 1.00 66.56 192 THR A O 1
ATOM 1556 N N . TRP A 1 193 ? 11.725 6.261 -21.852 1.00 70.50 193 TRP A N 1
ATOM 1557 C CA . TRP A 1 193 ? 12.449 5.017 -22.102 1.00 70.50 193 TRP A CA 1
ATOM 1558 C C . TRP A 1 193 ? 13.825 5.274 -22.741 1.00 70.50 193 TRP A C 1
ATOM 1560 O O . TRP A 1 193 ? 14.004 5.298 -23.959 1.00 70.50 193 TRP A O 1
ATOM 1570 N N . THR A 1 194 ? 14.841 5.471 -21.904 1.00 70.56 194 THR A N 1
ATOM 1571 C CA . THR A 1 194 ? 16.228 5.640 -22.348 1.00 70.56 194 THR A CA 1
ATOM 1572 C C . THR A 1 194 ? 16.930 4.294 -22.536 1.00 70.56 194 THR A C 1
ATOM 1574 O O . THR A 1 194 ? 16.692 3.332 -21.801 1.00 70.56 194 THR A O 1
ATOM 1577 N N . ARG A 1 195 ? 17.895 4.238 -23.470 1.00 69.81 195 ARG A N 1
ATOM 1578 C CA . ARG A 1 195 ? 18.767 3.062 -23.676 1.00 69.81 195 ARG A CA 1
ATOM 1579 C C . ARG A 1 195 ? 19.457 2.607 -22.394 1.00 69.81 195 ARG A C 1
ATOM 1581 O O . ARG A 1 195 ? 19.559 1.409 -22.143 1.00 69.81 195 ARG A O 1
ATOM 1588 N N . MET A 1 196 ? 19.904 3.558 -21.580 1.00 73.19 196 MET A N 1
ATOM 1589 C CA . MET A 1 196 ? 20.560 3.273 -20.308 1.00 73.19 196 MET A CA 1
ATOM 1590 C C . MET A 1 196 ? 19.583 2.696 -19.278 1.00 73.19 196 MET A C 1
ATOM 1592 O O . MET A 1 196 ? 19.898 1.680 -18.669 1.00 73.19 196 MET A O 1
ATOM 1596 N N . GLY A 1 197 ? 18.386 3.276 -19.139 1.00 71.12 197 GLY A N 1
ATOM 1597 C CA . GLY A 1 197 ? 17.358 2.785 -18.218 1.00 71.12 197 GLY A CA 1
ATOM 1598 C C . GLY A 1 197 ? 16.926 1.353 -18.520 1.00 71.12 197 GLY A C 1
ATOM 1599 O O . GLY A 1 197 ? 16.953 0.500 -17.637 1.00 71.12 197 GLY A O 1
ATOM 1600 N N . VAL A 1 198 ? 16.636 1.052 -19.788 1.00 72.62 198 VAL A N 1
ATOM 1601 C CA . VAL A 1 198 ? 16.285 -0.314 -20.211 1.00 72.62 198 VAL A CA 1
ATOM 1602 C C . VAL A 1 198 ? 17.444 -1.278 -19.995 1.00 72.62 198 VAL A C 1
ATOM 1604 O O . VAL A 1 198 ? 17.219 -2.391 -19.539 1.00 72.62 198 VAL A O 1
ATOM 1607 N N . ARG A 1 199 ? 18.695 -0.873 -20.248 1.00 72.38 199 ARG A N 1
ATOM 1608 C CA . ARG A 1 199 ? 19.859 -1.735 -19.988 1.00 72.38 199 ARG A CA 1
ATOM 1609 C C . ARG A 1 199 ? 20.018 -2.051 -18.500 1.00 72.38 199 ARG A C 1
ATOM 1611 O O . ARG A 1 199 ? 20.264 -3.205 -18.156 1.00 72.38 199 ARG A O 1
ATOM 1618 N N . THR A 1 200 ? 19.844 -1.056 -17.633 1.00 75.25 200 THR A N 1
ATOM 1619 C CA . THR A 1 200 ? 19.892 -1.222 -16.173 1.00 75.25 200 THR A CA 1
ATOM 1620 C C . THR A 1 200 ? 18.798 -2.169 -15.686 1.00 75.25 200 THR A C 1
ATOM 1622 O O . THR A 1 200 ? 19.075 -3.079 -14.903 1.00 75.25 200 THR A O 1
ATOM 1625 N N . LEU A 1 201 ? 17.569 -2.009 -16.186 1.00 74.69 201 LEU A N 1
ATOM 1626 C CA . LEU A 1 201 ? 16.474 -2.925 -15.875 1.00 74.69 201 LEU A CA 1
ATOM 1627 C C . LEU A 1 201 ? 16.744 -4.328 -16.442 1.00 74.69 201 LEU A C 1
ATOM 1629 O O . LEU A 1 201 ? 16.524 -5.312 -15.746 1.00 74.69 201 LEU A O 1
ATOM 1633 N N . ALA A 1 202 ? 17.297 -4.452 -17.651 1.00 73.94 202 ALA A N 1
ATOM 1634 C CA . ALA A 1 202 ? 17.554 -5.744 -18.294 1.00 73.94 202 ALA A CA 1
ATOM 1635 C C . ALA A 1 202 ? 18.634 -6.533 -17.552 1.00 73.94 202 ALA A C 1
ATOM 1637 O O . ALA A 1 202 ? 18.580 -7.756 -17.474 1.00 73.94 202 ALA A O 1
ATOM 1638 N N . GLN A 1 203 ? 19.617 -5.845 -16.974 1.00 74.81 203 GLN A N 1
ATOM 1639 C CA . GLN A 1 203 ? 20.639 -6.489 -16.159 1.00 74.81 203 GLN A CA 1
ATOM 1640 C C . GLN A 1 203 ? 20.055 -7.091 -14.872 1.00 74.81 203 GLN A C 1
ATOM 1642 O O . GLN A 1 203 ? 20.544 -8.123 -14.417 1.00 74.81 203 GLN A O 1
ATOM 1647 N N . ARG A 1 204 ? 19.011 -6.469 -14.308 1.00 73.12 204 ARG A N 1
ATOM 1648 C CA . ARG A 1 204 ? 18.352 -6.904 -13.064 1.00 73.12 204 ARG A CA 1
ATOM 1649 C C . ARG A 1 204 ? 17.216 -7.903 -13.294 1.00 73.12 204 ARG A C 1
ATOM 1651 O O . ARG A 1 204 ? 17.071 -8.826 -12.504 1.00 73.12 204 ARG A O 1
ATOM 1658 N N . PHE A 1 205 ? 16.460 -7.748 -14.380 1.00 72.56 205 PHE A N 1
ATOM 1659 C CA . PHE A 1 205 ? 15.204 -8.465 -14.640 1.00 72.56 205 PHE A CA 1
ATOM 1660 C C . PHE A 1 205 ? 15.192 -9.240 -15.973 1.00 72.56 205 PHE A C 1
ATOM 1662 O O . PHE A 1 205 ? 14.115 -9.578 -16.456 1.00 72.56 205 PHE A O 1
ATOM 1669 N N . LYS A 1 206 ? 16.370 -9.476 -16.580 1.00 66.06 206 LYS A N 1
ATOM 1670 C CA . LYS A 1 206 ? 16.645 -10.171 -17.863 1.00 66.06 206 LYS A CA 1
ATOM 1671 C C . LYS A 1 206 ? 15.420 -10.575 -18.691 1.00 66.06 206 LYS A C 1
ATOM 1673 O O . LYS A 1 206 ? 15.052 -9.851 -19.613 1.00 66.06 206 LYS A O 1
ATOM 1678 N N . ASP A 1 207 ? 14.831 -11.725 -18.369 1.00 62.31 207 ASP A N 1
ATOM 1679 C CA . ASP A 1 207 ? 13.843 -12.410 -19.209 1.00 62.31 207 ASP A CA 1
ATOM 1680 C C . ASP A 1 207 ? 12.465 -11.738 -19.191 1.00 62.31 207 ASP A C 1
ATOM 1682 O O . ASP A 1 207 ? 11.676 -11.914 -20.119 1.00 62.31 207 ASP A O 1
ATOM 1686 N N . THR A 1 208 ? 12.179 -10.946 -18.158 1.00 64.88 208 THR A N 1
ATOM 1687 C CA . THR A 1 208 ? 10.891 -10.276 -17.962 1.00 64.88 208 THR A CA 1
ATOM 1688 C C . THR A 1 208 ? 10.829 -8.959 -18.739 1.00 64.88 208 THR A C 1
ATOM 1690 O O . THR A 1 208 ? 9.774 -8.569 -19.233 1.00 64.88 208 THR A O 1
ATOM 1693 N N . LEU A 1 209 ? 11.960 -8.262 -18.912 1.00 66.25 209 LEU A N 1
ATOM 1694 C CA . LEU A 1 209 ? 11.951 -6.919 -19.501 1.00 66.25 209 LEU A CA 1
ATOM 1695 C C . LEU A 1 209 ? 11.640 -6.912 -21.005 1.00 66.25 209 LEU A C 1
ATOM 1697 O O . LEU A 1 209 ? 10.936 -6.024 -21.482 1.00 66.25 209 LEU A O 1
ATOM 1701 N N . THR A 1 210 ? 12.138 -7.895 -21.755 1.00 61.94 210 THR A N 1
ATOM 1702 C CA . THR A 1 210 ? 11.867 -8.042 -23.200 1.00 61.94 210 THR A CA 1
ATOM 1703 C C . THR A 1 210 ? 10.388 -8.245 -23.498 1.00 61.94 210 THR A C 1
ATOM 1705 O O . THR A 1 210 ? 9.934 -7.882 -24.579 1.00 61.94 210 THR A O 1
ATOM 1708 N N . GLN A 1 211 ? 9.644 -8.778 -22.532 1.00 60.44 211 GLN A N 1
ATOM 1709 C CA . GLN A 1 211 ? 8.213 -9.023 -22.643 1.00 60.44 211 GLN A CA 1
ATOM 1710 C C . GLN A 1 211 ? 7.391 -7.792 -22.209 1.00 60.44 211 GLN A C 1
ATOM 1712 O O . GLN A 1 211 ? 6.259 -7.613 -22.646 1.00 60.44 211 GLN A O 1
ATOM 1717 N N . ILE A 1 212 ? 7.976 -6.923 -21.374 1.00 62.44 212 ILE A N 1
ATOM 1718 C CA . ILE A 1 212 ? 7.318 -5.758 -20.769 1.00 62.44 212 ILE A CA 1
ATOM 1719 C C . ILE A 1 212 ? 7.492 -4.472 -21.584 1.00 62.44 212 ILE A C 1
ATOM 1721 O O . ILE A 1 212 ? 6.564 -3.668 -21.670 1.00 62.44 212 ILE A O 1
ATOM 1725 N N . VAL A 1 213 ? 8.671 -4.244 -22.161 1.00 63.72 213 VAL A N 1
ATOM 1726 C CA . VAL A 1 213 ? 8.943 -3.012 -22.911 1.00 63.72 213 VAL A CA 1
ATOM 1727 C C . VAL A 1 213 ? 8.157 -3.033 -24.231 1.00 63.72 213 VAL A C 1
ATOM 1729 O O . VAL A 1 213 ? 8.287 -3.998 -24.991 1.00 63.72 213 VAL A O 1
ATOM 1732 N N . PRO A 1 214 ? 7.366 -1.984 -24.536 1.00 66.50 214 PRO A N 1
ATOM 1733 C CA . PRO A 1 214 ? 6.618 -1.901 -25.786 1.00 66.50 214 PRO A CA 1
ATOM 1734 C C . PRO A 1 214 ? 7.511 -2.086 -27.028 1.00 66.50 214 PRO A C 1
ATOM 1736 O O . PRO A 1 214 ? 8.648 -1.610 -27.082 1.00 66.50 214 PRO A O 1
ATOM 1739 N N . ALA A 1 215 ? 7.016 -2.804 -28.040 1.00 66.25 215 ALA A N 1
ATOM 1740 C CA . ALA A 1 215 ? 7.803 -3.158 -29.227 1.00 66.25 215 ALA A CA 1
ATOM 1741 C C . ALA A 1 215 ? 8.270 -1.929 -30.034 1.00 66.25 215 ALA A C 1
ATOM 1743 O O . ALA A 1 215 ? 9.377 -1.906 -30.567 1.00 66.25 215 ALA A O 1
ATOM 1744 N N . ASP A 1 216 ? 7.451 -0.885 -30.088 1.00 63.78 216 ASP A N 1
ATOM 1745 C CA . ASP A 1 216 ? 7.771 0.421 -30.668 1.00 63.78 216 ASP A CA 1
ATOM 1746 C C . ASP A 1 216 ? 8.909 1.127 -29.917 1.00 63.78 216 ASP A C 1
ATOM 1748 O O . ASP A 1 216 ? 9.811 1.691 -30.540 1.00 63.78 216 ASP A O 1
ATOM 1752 N N . THR A 1 217 ? 8.930 1.019 -28.589 1.00 66.62 217 THR A N 1
ATOM 1753 C CA . THR A 1 217 ? 10.020 1.529 -27.749 1.00 66.62 217 THR A CA 1
ATOM 1754 C C . THR A 1 217 ? 11.325 0.782 -28.037 1.00 66.62 217 THR A C 1
ATOM 1756 O O . THR A 1 217 ? 12.365 1.410 -28.249 1.00 66.62 217 THR A O 1
ATOM 1759 N N . TRP A 1 218 ? 11.279 -0.551 -28.155 1.00 67.25 218 TRP A N 1
ATOM 1760 C CA . TRP A 1 218 ? 12.434 -1.349 -28.585 1.00 67.25 218 TRP A CA 1
ATOM 1761 C C . TRP A 1 218 ? 12.960 -0.919 -29.953 1.00 67.25 218 TRP A C 1
ATOM 1763 O O . TRP A 1 218 ? 14.167 -0.726 -30.116 1.00 67.25 218 TRP A O 1
ATOM 1773 N N . LEU A 1 219 ? 12.068 -0.729 -30.926 1.00 63.28 219 LEU A N 1
ATOM 1774 C CA . LEU A 1 219 ? 12.431 -0.293 -32.272 1.00 63.28 219 LEU A CA 1
ATOM 1775 C C . LEU A 1 219 ? 13.115 1.077 -32.245 1.00 63.28 219 LEU A C 1
ATOM 1777 O O . LEU A 1 219 ? 14.197 1.218 -32.811 1.00 63.28 219 LEU A O 1
ATOM 1781 N N . GLN A 1 220 ? 12.575 2.062 -31.523 1.00 65.19 220 GLN A N 1
ATOM 1782 C CA . GLN A 1 220 ? 13.211 3.380 -31.386 1.00 65.19 220 GLN A CA 1
ATOM 1783 C C . GLN A 1 220 ? 14.604 3.301 -30.745 1.00 65.19 220 GLN A C 1
ATOM 1785 O O . GLN A 1 220 ? 15.526 4.019 -31.139 1.00 65.19 220 GLN A O 1
ATOM 1790 N N . MET A 1 221 ? 14.789 2.405 -29.777 1.00 65.56 221 MET A N 1
ATOM 1791 C CA . MET A 1 221 ? 16.062 2.212 -29.086 1.00 65.56 221 MET A CA 1
ATOM 1792 C C . MET A 1 221 ? 17.110 1.474 -29.920 1.00 65.56 221 MET A C 1
ATOM 1794 O O . MET A 1 221 ? 18.309 1.691 -29.717 1.00 65.56 221 MET A O 1
ATOM 1798 N N . VAL A 1 222 ? 16.685 0.607 -30.839 1.00 58.91 222 VAL A N 1
ATOM 1799 C CA . VAL A 1 222 ? 17.557 -0.079 -31.803 1.00 58.91 222 VAL A CA 1
ATOM 1800 C C . VAL A 1 222 ? 17.908 0.846 -32.971 1.00 58.91 222 VAL A C 1
ATOM 1802 O O . VAL A 1 222 ? 19.053 0.828 -33.419 1.00 58.91 222 VAL A O 1
ATOM 1805 N N . LEU A 1 223 ? 16.967 1.686 -33.413 1.00 53.81 223 LEU A N 1
ATOM 1806 C CA . LEU A 1 223 ? 17.127 2.578 -34.566 1.00 53.81 223 LEU A CA 1
ATOM 1807 C C . LEU A 1 223 ? 17.944 3.844 -34.260 1.00 53.81 223 LEU A C 1
ATOM 1809 O O . LEU A 1 223 ? 18.641 4.324 -35.145 1.00 53.81 223 LEU A O 1
ATOM 1813 N N . LYS A 1 224 ? 17.960 4.351 -33.016 1.00 54.69 224 LYS A N 1
ATOM 1814 C CA . LYS A 1 224 ? 18.861 5.447 -32.586 1.00 54.69 224 LYS A CA 1
ATOM 1815 C C . LYS A 1 224 ? 20.312 4.968 -32.393 1.00 54.69 224 LYS A C 1
ATOM 1817 O O . LYS A 1 224 ? 20.843 4.966 -31.278 1.00 54.69 224 LYS A O 1
ATOM 1822 N N . ARG A 1 225 ? 20.947 4.446 -33.445 1.00 46.91 225 ARG A N 1
ATOM 1823 C CA . ARG A 1 225 ? 22.402 4.202 -33.514 1.00 46.91 225 ARG A CA 1
ATOM 1824 C C . ARG A 1 225 ? 23.091 5.407 -34.161 1.00 46.91 225 ARG A C 1
ATOM 1826 O O . ARG A 1 225 ? 23.669 5.267 -35.228 1.00 46.91 225 ARG A O 1
ATOM 1833 N N . GLU A 1 226 ? 23.023 6.561 -33.512 1.00 40.00 226 GLU A N 1
ATOM 1834 C CA . GLU A 1 226 ? 23.874 7.719 -33.812 1.00 40.00 226 GLU A CA 1
ATOM 1835 C C . GLU A 1 226 ? 24.336 8.334 -32.493 1.00 40.00 226 GLU A C 1
ATOM 1837 O O . GLU A 1 226 ? 23.473 8.484 -31.592 1.00 40.00 226 GLU A O 1
#

Sequence (226 aa):
MNGQTNEAEKKPQDMKATSPVPTQLVRIRPYSTAVRVPRKNLERSGYFRAHADFAQQADGEQPPIKDIEVKPPDSLRVLDCLAYLSGHKLPAYCFEGSNWMSMLRNADYLQIDELLTMCYQSFWNEWKTTIKNPSFKHTTIPIIHIEKILDIKTNPSSIEKAEVMLEWANAPNFRDQEPIYKLVRNHCTDATWTRMGVRTLAQRFKDTLTQIVPADTWLQMVLKRE

Mean predicted aligned error: 11.72 Å

Organism: Spizellomyces punctatus (strain DAOM BR117) (NCBI:txid645134)

pLDDT: mean 77.42, std 17.84, range [33.78, 97.25]

Foldseek 3Di:
DDDDDDDDDDDDPPPPPPDPDPQQWAWEAADPDTDTARPVLLCLFPQSCPPVQVVCVVVPDDDHHRYHYDHFPAPACLVVVRVVSNVDDHDPCCQAAVSLLRQCRSCVNRVNVVSLVVSLQSCVVHVVRNLPPPQLACVSDPVVSLLSNLPDPPPDALLSNLSSLLSRHPDVPSPDCPSSLVSSVVRHPDPRLDPVSLVVCCVVRVPNSVVRDDPVSVVVNVPPPD

Radius of gyration: 27.68 Å; Cα contacts (8 Å, |Δi|>4): 248; chains: 1; bounding box: 72×80×82 Å

Secondary structure (DSSP, 8-state):
--PPPP----PPP-----PPPP--EEEEEETT--EEEEHHHHTTSHHHHHSHHHHGGGS--SPPPSEEEE--S-SSSHHHHHHHHTTPPPPGGGGSHHHHHHHHHHHHHTT-HHHHHHHHHHHTTSHHHHTTSTT-STTTS-HHHHHHHHT-TT---HHHHHHHHHHHH--TT----HHHHHHHHHH--STT--HHHHHHHHHHHHHHHHHHS-HHHHHHHHH---

Solvent-accessible surface area (backbone atoms only — not comparable to full-atom values): 13548 Å² total; per-residue (Å²): 139,84,85,82,82,87,84,79,89,79,80,83,78,82,77,75,76,77,71,79,76,79,82,55,59,25,35,38,24,56,75,94,48,78,47,75,29,43,50,79,38,42,61,63,16,53,45,50,41,68,36,64,76,60,60,47,60,82,75,70,79,71,84,78,74,55,68,45,82,44,83,67,93,38,87,52,53,42,66,55,57,50,38,40,47,54,68,45,83,79,63,75,67,48,55,38,42,73,38,28,57,24,39,41,50,30,23,57,66,38,34,26,63,70,56,40,52,49,45,41,74,40,37,81,81,35,39,81,56,31,50,69,36,93,67,37,27,59,94,69,42,58,66,70,59,54,53,56,46,69,67,46,86,83,69,74,49,28,53,57,52,48,51,51,54,49,38,30,52,68,48,94,82,66,79,77,57,64,69,57,39,54,49,38,66,72,67,42,77,57,92,58,74,40,71,64,55,53,50,56,48,34,74,76,43,51,84,55,42,75,74,47,55,54,70,68,57,52,48,54,59,66,68,63,80,122